Protein AF-0000000066546558 (afdb_homodimer)

InterPro domains:
  IPR008493 Hikeshi-like, N-terminal domain [PF05603] (6-90)
  IPR031318 OPI10 family [PTHR12925] (1-92)

Structure (mmCIF, N/CA/C/O backbone):
data_AF-0000000066546558-model_v1
#
loop_
_entity.id
_entity.type
_entity.pdbx_description
1 polymer 'Protein Hikeshi'
#
loop_
_atom_site.group_PDB
_atom_site.id
_atom_site.type_symbol
_atom_site.label_atom_id
_atom_site.label_alt_id
_atom_site.label_comp_id
_atom_site.label_asym_id
_atom_site.label_entity_id
_atom_site.label_seq_id
_atom_site.pdbx_PDB_ins_code
_atom_site.Cartn_x
_atom_site.Cartn_y
_atom_site.Cartn_z
_atom_site.occupancy
_atom_site.B_iso_or_equiv
_atom_site.auth_seq_id
_atom_site.auth_comp_id
_atom_site.auth_asym_id
_atom_site.auth_atom_id
_atom_site.pdbx_PDB_model_num
ATOM 1 N N . MET A 1 1 ? -5.758 -11.773 6.473 1 94.19 1 MET A N 1
ATOM 2 C CA . MET A 1 1 ? -4.551 -11.531 7.254 1 94.19 1 MET A CA 1
ATOM 3 C C . MET A 1 1 ? -3.596 -10.602 6.512 1 94.19 1 MET A C 1
ATOM 5 O O . MET A 1 1 ? -2.93 -9.766 7.125 1 94.19 1 MET A O 1
ATOM 9 N N . PHE A 1 2 ? -3.596 -10.711 5.172 1 96.44 2 PHE A N 1
ATOM 10 C CA . PHE A 1 2 ? -2.631 -9.969 4.367 1 96.44 2 PHE A CA 1
ATOM 11 C C . PHE A 1 2 ? -3.336 -9.164 3.281 1 96.44 2 PHE A C 1
ATOM 13 O O . PHE A 1 2 ? -4.461 -9.484 2.893 1 96.44 2 PHE A O 1
ATOM 20 N N . GLY A 1 3 ? -2.605 -8.109 2.91 1 96.69 3 GLY A N 1
ATOM 21 C CA . GLY A 1 3 ? -3.021 -7.328 1.758 1 96.69 3 GLY A CA 1
ATOM 22 C C . GLY A 1 3 ? -1.924 -7.152 0.726 1 96.69 3 GLY A C 1
ATOM 23 O O . GLY A 1 3 ? -0.739 -7.266 1.046 1 96.69 3 GLY A O 1
ATOM 24 N N . CYS A 1 4 ? -2.367 -6.906 -0.431 1 95.31 4 CYS A N 1
ATOM 25 C CA . CYS A 1 4 ? -1.462 -6.668 -1.55 1 95.31 4 CYS A CA 1
ATOM 26 C C . CYS A 1 4 ? -2.004 -5.574 -2.465 1 95.31 4 CYS A C 1
ATOM 28 O O . CYS A 1 4 ? -3.213 -5.484 -2.68 1 95.31 4 CYS A O 1
ATOM 30 N N . LEU A 1 5 ? -1.006 -4.816 -2.992 1 95 5 LEU A N 1
ATOM 31 C CA . LEU A 1 5 ? -1.403 -3.715 -3.861 1 95 5 LEU A CA 1
ATOM 32 C C . LEU A 1 5 ? -0.369 -3.488 -4.961 1 95 5 LEU A C 1
ATOM 34 O O . LEU A 1 5 ? 0.824 -3.359 -4.676 1 95 5 LEU A O 1
ATOM 38 N N . VAL A 1 6 ? -0.878 -3.598 -6.191 1 92.62 6 VAL A N 1
ATOM 39 C CA . VAL A 1 6 ? -0.091 -3.152 -7.336 1 92.62 6 VAL A CA 1
ATOM 40 C C . VAL A 1 6 ? -0.399 -1.688 -7.637 1 92.62 6 VAL A C 1
ATOM 42 O O . VAL A 1 6 ? -1.565 -1.3 -7.734 1 92.62 6 VAL A O 1
ATOM 45 N N . ALA A 1 7 ? 0.64 -0.894 -7.777 1 92.19 7 ALA A N 1
ATOM 46 C CA . ALA A 1 7 ? 0.429 0.53 -8.023 1 92.19 7 ALA A CA 1
ATOM 47 C C . ALA A 1 7 ? -0.556 0.748 -9.172 1 92.19 7 ALA A C 1
ATOM 49 O O . ALA A 1 7 ? -0.432 0.129 -10.234 1 92.19 7 ALA A O 1
ATOM 50 N N . GLY A 1 8 ? -1.546 1.64 -8.898 1 93.69 8 GLY A N 1
ATOM 51 C CA . GLY A 1 8 ? -2.523 1.977 -9.922 1 93.69 8 GLY A CA 1
ATOM 52 C C . GLY A 1 8 ? -3.74 1.07 -9.906 1 93.69 8 GLY A C 1
ATOM 53 O O . GLY A 1 8 ? -4.723 1.329 -10.602 1 93.69 8 GLY A O 1
ATOM 54 N N . ARG A 1 9 ? -3.691 0.046 -9.141 1 94.44 9 ARG A N 1
ATOM 55 C CA . ARG A 1 9 ? -4.797 -0.901 -9.062 1 94.44 9 ARG A CA 1
ATOM 56 C C . ARG A 1 9 ? -5.441 -0.877 -7.68 1 94.44 9 ARG A C 1
ATOM 58 O O . ARG A 1 9 ? -4.914 -0.259 -6.75 1 94.44 9 ARG A O 1
ATOM 65 N N . LEU A 1 10 ? -6.578 -1.574 -7.672 1 94.88 10 LEU A N 1
ATOM 66 C CA . LEU A 1 10 ? -7.273 -1.656 -6.391 1 94.88 10 LEU A CA 1
ATOM 67 C C . LEU A 1 10 ? -6.547 -2.598 -5.438 1 94.88 10 LEU A C 1
ATOM 69 O O . LEU A 1 10 ? -6 -3.619 -5.863 1 94.88 10 LEU A O 1
ATOM 73 N N . VAL A 1 11 ? -6.664 -2.27 -4.215 1 95.62 11 VAL A N 1
ATOM 74 C CA . VAL A 1 11 ? -6.082 -3.092 -3.156 1 95.62 11 VAL A CA 1
ATOM 75 C C . VAL A 1 11 ? -6.781 -4.449 -3.117 1 95.62 11 VAL A C 1
ATOM 77 O O . VAL A 1 11 ? -7.996 -4.535 -3.322 1 95.62 11 VAL A O 1
ATOM 80 N N . GLN A 1 12 ? -6.023 -5.492 -2.838 1 94.75 12 GLN A N 1
ATOM 81 C CA . GLN A 1 12 ? -6.555 -6.836 -2.629 1 94.75 12 GLN A CA 1
ATOM 82 C C . GLN A 1 12 ? -6.355 -7.285 -1.184 1 94.75 12 GLN A C 1
ATOM 84 O O . GLN A 1 12 ? -5.246 -7.207 -0.651 1 94.75 12 GLN A O 1
ATOM 89 N N . THR A 1 13 ? -7.414 -7.766 -0.587 1 94.69 13 THR A N 1
ATOM 90 C CA . THR A 1 13 ? -7.312 -8.188 0.806 1 94.69 13 THR A CA 1
ATOM 91 C C . THR A 1 13 ? -7.871 -9.594 0.989 1 94.69 13 THR A C 1
ATOM 93 O O . THR A 1 13 ? -7.871 -10.133 2.1 1 94.69 13 THR A O 1
ATOM 96 N N . ALA A 1 14 ? -8.391 -10.172 -0.119 1 93.56 14 ALA A N 1
ATOM 97 C CA . ALA A 1 14 ? -8.961 -11.516 -0.049 1 93.56 14 ALA A CA 1
ATOM 98 C C . ALA A 1 14 ? -7.969 -12.555 -0.568 1 93.56 14 ALA A C 1
ATOM 100 O O . ALA A 1 14 ? -8.109 -13.047 -1.689 1 93.56 14 ALA A O 1
ATOM 101 N N . ALA A 1 15 ? -7.152 -12.93 0.316 1 94.06 15 ALA A N 1
ATOM 102 C CA . ALA A 1 15 ? -6.188 -13.961 -0.048 1 94.06 15 ALA A CA 1
ATOM 103 C C . ALA A 1 15 ? -6.828 -15.352 -0.001 1 94.06 15 ALA A C 1
ATOM 105 O O . ALA A 1 15 ? -7.684 -15.617 0.846 1 94.06 15 ALA A O 1
ATOM 106 N N . GLN A 1 16 ? -6.414 -16.125 -0.955 1 94.62 16 GLN A N 1
ATOM 107 C CA . GLN A 1 16 ? -6.789 -17.531 -0.869 1 94.62 16 GLN A CA 1
ATOM 108 C C . GLN A 1 16 ? -5.836 -18.297 0.037 1 94.62 16 GLN A C 1
ATOM 110 O O . GLN A 1 16 ? -4.641 -18.406 -0.258 1 94.62 16 GLN A O 1
ATOM 115 N N . GLN A 1 17 ? -6.355 -18.734 1.099 1 94.19 17 GLN A N 1
ATOM 116 C CA . GLN A 1 17 ? -5.527 -19.594 1.948 1 94.19 17 GLN A CA 1
ATOM 117 C C . GLN A 1 17 ? -5.434 -21 1.388 1 94.19 17 GLN A C 1
ATOM 119 O O . GLN A 1 17 ? -6.43 -21.734 1.36 1 94.19 17 GLN A O 1
ATOM 124 N N . VAL A 1 18 ? -4.355 -21.406 0.961 1 94.12 18 VAL A N 1
ATOM 125 C CA . VAL A 1 18 ? -4.227 -22.672 0.254 1 94.12 18 VAL A CA 1
ATOM 126 C C . VAL A 1 18 ? -3.635 -23.734 1.188 1 94.12 18 VAL A C 1
ATOM 128 O O . VAL A 1 18 ? -3.635 -24.922 0.87 1 94.12 18 VAL A O 1
ATOM 131 N N . ALA A 1 19 ? -3.076 -23.359 2.363 1 93.69 19 ALA A N 1
ATOM 132 C CA . ALA A 1 19 ? -2.627 -24.172 3.494 1 93.69 19 ALA A CA 1
ATOM 133 C C . ALA A 1 19 ? -2.732 -23.391 4.801 1 93.69 19 ALA A C 1
ATOM 135 O O . ALA A 1 19 ? -3.064 -22.203 4.801 1 93.69 19 ALA A O 1
ATOM 136 N N . GLU A 1 20 ? -2.49 -23.984 5.848 1 91.56 20 GLU A N 1
ATOM 137 C CA . GLU A 1 20 ? -2.641 -23.344 7.156 1 91.56 20 GLU A CA 1
ATOM 138 C C . GLU A 1 20 ? -1.798 -22.078 7.25 1 91.56 20 GLU A C 1
ATOM 140 O O . GLU A 1 20 ? -2.215 -21.094 7.863 1 91.56 20 GLU A O 1
ATOM 145 N N . ASP A 1 21 ? -0.632 -22.141 6.609 1 92.44 21 ASP A N 1
ATOM 146 C CA . ASP A 1 21 ? 0.308 -21.031 6.758 1 92.44 21 ASP A CA 1
ATOM 147 C C . ASP A 1 21 ? 0.587 -20.375 5.41 1 92.44 21 ASP A C 1
ATOM 149 O O . ASP A 1 21 ? 1.554 -19.625 5.27 1 92.44 21 ASP A O 1
ATOM 153 N N . LYS A 1 22 ? -0.244 -20.719 4.348 1 93.88 22 LYS A N 1
ATOM 154 C CA . LYS A 1 22 ? 0.031 -20.203 3.008 1 93.88 22 LYS A CA 1
ATOM 155 C C . LYS A 1 22 ? -1.169 -19.453 2.449 1 93.88 22 LYS A C 1
ATOM 157 O O . LYS A 1 22 ? -2.289 -19.969 2.445 1 93.88 22 LYS A O 1
ATOM 162 N N . PHE A 1 23 ? -0.913 -18.281 2.061 1 95.38 23 PHE A N 1
ATOM 163 C CA . PHE A 1 23 ? -1.92 -17.375 1.506 1 95.38 23 PHE A CA 1
ATOM 164 C C . PHE A 1 23 ? -1.5 -16.875 0.13 1 95.38 23 PHE A C 1
ATOM 166 O O . PHE A 1 23 ? -0.367 -16.422 -0.053 1 95.38 23 PHE A O 1
ATOM 173 N N . VAL A 1 24 ? -2.438 -16.859 -0.844 1 94.94 24 VAL A N 1
ATOM 174 C CA . VAL A 1 24 ? -2.062 -16.547 -2.219 1 94.94 24 VAL A CA 1
ATOM 175 C C . VAL A 1 24 ? -2.984 -15.469 -2.771 1 94.94 24 VAL A C 1
ATOM 177 O O . VAL A 1 24 ? -4.191 -15.492 -2.533 1 94.94 24 VAL A O 1
ATOM 180 N N . PHE A 1 25 ? -2.396 -14.516 -3.469 1 93.94 25 PHE A N 1
ATOM 181 C CA . PHE A 1 25 ? -3.117 -13.531 -4.27 1 93.94 25 PHE A CA 1
ATOM 182 C C . PHE A 1 25 ? -2.863 -13.75 -5.754 1 93.94 25 PHE A C 1
ATOM 184 O O . PHE A 1 25 ? -1.714 -13.883 -6.18 1 93.94 25 PHE A O 1
ATOM 191 N N . ASP A 1 26 ? -3.9 -13.727 -6.488 1 89.88 26 ASP A N 1
ATOM 192 C CA . ASP A 1 26 ? -3.762 -13.758 -7.941 1 89.88 26 ASP A CA 1
ATOM 193 C C . ASP A 1 26 ? -3.662 -12.344 -8.516 1 89.88 26 ASP A C 1
ATOM 195 O O . ASP A 1 26 ? -4.422 -11.461 -8.125 1 89.88 26 ASP A O 1
ATOM 199 N N . LEU A 1 27 ? -2.746 -12.133 -9.266 1 85.12 27 LEU A N 1
ATOM 200 C CA . LEU A 1 27 ? -2.602 -10.844 -9.922 1 85.12 27 LEU A CA 1
ATOM 201 C C . LEU A 1 27 ? -2.936 -10.945 -11.406 1 85.12 27 LEU A C 1
ATOM 203 O O . LEU A 1 27 ? -2.145 -11.469 -12.195 1 85.12 27 LEU A O 1
ATOM 207 N N . PRO A 1 28 ? -4.09 -10.359 -11.609 1 78.38 28 PRO A N 1
ATOM 208 C CA . PRO A 1 28 ? -4.438 -10.359 -13.031 1 78.38 28 PRO A CA 1
ATOM 209 C C . PRO A 1 28 ? -3.658 -9.312 -13.828 1 78.38 28 PRO A C 1
ATOM 211 O O . PRO A 1 28 ? -3.117 -8.367 -13.25 1 78.38 28 PRO A O 1
ATOM 214 N N . ASP A 1 29 ? -3.467 -9.469 -15.125 1 74.94 29 ASP A N 1
ATOM 215 C CA . ASP A 1 29 ? -2.859 -8.516 -16.047 1 74.94 29 ASP A CA 1
ATOM 216 C C . ASP A 1 29 ? -1.396 -8.266 -15.688 1 74.94 29 ASP A C 1
ATOM 218 O O . ASP A 1 29 ? -1.078 -7.293 -15 1 74.94 29 ASP A O 1
ATOM 222 N N . TYR A 1 30 ? -0.586 -8.875 -16.078 1 69.5 30 TYR A N 1
ATOM 223 C CA . TYR A 1 30 ? 0.845 -8.883 -15.797 1 69.5 30 TYR A CA 1
ATOM 224 C C . TYR A 1 30 ? 1.513 -7.625 -16.344 1 69.5 30 TYR A C 1
ATOM 226 O O . TYR A 1 30 ? 2.67 -7.34 -16.016 1 69.5 30 TYR A O 1
ATOM 234 N N . GLU A 1 31 ? 0.624 -6.941 -17.016 1 70.88 31 GLU A N 1
ATOM 235 C CA . GLU A 1 31 ? 1.27 -5.797 -17.656 1 70.88 31 GLU A CA 1
ATOM 236 C C . GLU A 1 31 ? 1.395 -4.621 -16.703 1 70.88 31 GLU A C 1
ATOM 238 O O . GLU A 1 31 ? 0.533 -4.422 -15.844 1 70.88 31 GLU A O 1
ATOM 243 N N . ASN A 1 32 ? 2.518 -3.945 -16.656 1 75.94 32 ASN A N 1
ATOM 244 C CA . ASN A 1 32 ? 2.771 -2.67 -16 1 75.94 32 ASN A CA 1
ATOM 245 C C . ASN A 1 32 ? 2.826 -2.824 -14.484 1 75.94 32 ASN A C 1
ATOM 247 O O . ASN A 1 32 ? 2.246 -2.02 -13.75 1 75.94 32 ASN A O 1
ATOM 251 N N . ILE A 1 33 ? 3.25 -3.914 -14.078 1 83.62 33 ILE A N 1
ATOM 252 C CA . ILE A 1 33 ? 3.516 -4.043 -12.648 1 83.62 33 ILE A CA 1
ATOM 253 C C . ILE A 1 33 ? 4.926 -3.545 -12.336 1 83.62 33 ILE A C 1
ATOM 255 O O . ILE A 1 33 ? 5.91 -4.145 -12.766 1 83.62 33 ILE A O 1
ATOM 259 N N . ASN A 1 34 ? 4.965 -2.469 -11.648 1 82.94 34 ASN A N 1
ATOM 260 C CA . ASN A 1 34 ? 6.258 -1.883 -11.305 1 82.94 34 ASN A CA 1
ATOM 261 C C . ASN A 1 34 ? 6.566 -2.031 -9.82 1 82.94 34 ASN A C 1
ATOM 263 O O . ASN A 1 34 ? 7.605 -2.578 -9.445 1 82.94 34 ASN A O 1
ATOM 267 N N . HIS A 1 35 ? 5.715 -1.517 -9.109 1 87.75 35 HIS A N 1
ATOM 268 C CA . HIS A 1 35 ? 5.844 -1.601 -7.656 1 87.75 35 HIS A CA 1
ATOM 269 C C . HIS A 1 35 ? 4.66 -2.344 -7.039 1 87.75 35 HIS A C 1
ATOM 271 O O . HIS A 1 35 ? 3.52 -2.168 -7.473 1 87.75 35 HIS A O 1
ATOM 277 N N . VAL A 1 36 ? 5.027 -3.143 -6.125 1 91.19 36 VAL A N 1
ATOM 278 C CA . VAL A 1 36 ? 4.008 -3.887 -5.395 1 91.19 36 VAL A CA 1
ATOM 279 C C . VAL A 1 36 ? 4.156 -3.635 -3.896 1 91.19 36 VAL A C 1
ATOM 281 O O . VAL A 1 36 ? 5.273 -3.625 -3.371 1 91.19 36 VAL A O 1
ATOM 284 N N . VAL A 1 37 ? 3.064 -3.482 -3.301 1 94.81 37 VAL A N 1
ATOM 285 C CA . VAL A 1 37 ? 3.023 -3.279 -1.856 1 94.81 37 VAL A CA 1
ATOM 286 C C . VAL A 1 37 ? 2.359 -4.48 -1.185 1 94.81 37 VAL A C 1
ATOM 288 O O . VAL A 1 37 ? 1.295 -4.93 -1.616 1 94.81 37 VAL A O 1
ATOM 291 N N . VAL A 1 38 ? 3.006 -5.016 -0.136 1 96.12 38 VAL A N 1
ATOM 292 C CA . VAL A 1 38 ? 2.43 -6.082 0.676 1 96.12 38 VAL A CA 1
ATOM 293 C C . VAL A 1 38 ? 2.338 -5.629 2.133 1 96.12 38 VAL A C 1
ATOM 295 O O . VAL A 1 38 ? 3.184 -4.867 2.607 1 96.12 38 VAL A O 1
ATOM 298 N N . PHE A 1 39 ? 1.36 -6.09 2.811 1 96.94 39 PHE A N 1
ATOM 299 C CA . PHE A 1 39 ? 1.224 -5.641 4.191 1 96.94 39 PHE A CA 1
ATOM 300 C C . PHE A 1 39 ? 0.3 -6.566 4.973 1 96.94 39 PHE A C 1
ATOM 302 O O . PHE A 1 39 ? -0.497 -7.301 4.383 1 96.94 39 PHE A O 1
ATOM 309 N N . MET A 1 40 ? 0.411 -6.539 6.285 1 96.69 40 MET A N 1
ATOM 310 C CA . MET A 1 40 ? -0.557 -7.141 7.199 1 96.69 40 MET A CA 1
ATOM 311 C C . MET A 1 40 ? -1.791 -6.254 7.344 1 96.69 40 MET A C 1
ATOM 313 O O . MET A 1 40 ? -1.679 -5.027 7.395 1 96.69 40 MET A O 1
ATOM 317 N N . LEU A 1 41 ? -2.896 -6.809 7.477 1 94.88 41 LEU A N 1
ATOM 318 C CA . LEU A 1 41 ? -4.109 -6.016 7.66 1 94.88 41 LEU A CA 1
ATOM 319 C C . LEU A 1 41 ? -4.242 -5.559 9.109 1 94.88 41 LEU A C 1
ATOM 321 O O . LEU A 1 41 ? -5.02 -4.645 9.406 1 94.88 41 LEU A O 1
ATOM 325 N N . GLY A 1 42 ? -3.543 -6.148 10.047 1 92.12 42 GLY A N 1
ATOM 326 C CA . GLY A 1 42 ? -3.477 -5.691 11.43 1 92.12 42 GLY A CA 1
ATOM 327 C C . GLY A 1 42 ? -4.527 -6.328 12.32 1 92.12 42 GLY A C 1
ATOM 328 O O . GLY A 1 42 ? -4.625 -6.004 13.5 1 92.12 42 GLY A O 1
ATOM 329 N N . THR A 1 43 ? -5.324 -7.16 11.789 1 90.81 43 THR A N 1
ATOM 330 C CA . THR A 1 43 ? -6.367 -7.812 12.57 1 90.81 43 THR A CA 1
ATOM 331 C C . THR A 1 43 ? -5.789 -8.969 13.383 1 90.81 43 THR A C 1
ATOM 333 O O . THR A 1 43 ? -6.254 -9.25 14.492 1 90.81 43 THR A O 1
ATOM 336 N N . ILE A 1 44 ? -4.832 -9.719 12.852 1 91.62 44 ILE A N 1
ATOM 337 C CA . ILE A 1 44 ? -4.184 -10.859 13.492 1 91.62 44 ILE A CA 1
ATOM 338 C C . ILE A 1 44 ? -2.668 -10.711 13.398 1 91.62 44 ILE A C 1
ATOM 340 O O . ILE A 1 44 ? -2.104 -10.734 12.297 1 91.62 44 ILE A O 1
ATOM 344 N N . PRO A 1 45 ? -2.086 -10.594 14.594 1 95.12 45 PRO A N 1
ATOM 345 C CA . PRO A 1 45 ? -0.624 -10.539 14.555 1 95.12 45 PRO A CA 1
ATOM 346 C C . PRO A 1 45 ? 0.012 -11.914 14.336 1 95.12 45 PRO A C 1
ATOM 348 O O . PRO A 1 45 ? -0.652 -12.938 14.508 1 95.12 45 PRO A O 1
ATOM 351 N N . PHE A 1 46 ? 1.272 -11.898 14.016 1 94.38 46 PHE A N 1
ATOM 352 C CA . PHE A 1 46 ? 2.033 -13.141 13.992 1 94.38 46 PHE A CA 1
ATOM 353 C C . PHE A 1 46 ? 2.289 -13.656 15.406 1 94.38 46 PHE A C 1
ATOM 355 O O . PHE A 1 46 ? 2.465 -12.859 16.328 1 94.38 46 PHE A O 1
ATOM 362 N N . PRO A 1 47 ? 2.297 -15 15.516 1 92.69 47 PRO A N 1
ATOM 363 C CA . PRO A 1 47 ? 2.781 -15.523 16.797 1 92.69 47 PRO A CA 1
ATOM 364 C C . PRO A 1 47 ? 4.199 -15.062 17.125 1 92.69 47 PRO A C 1
ATOM 366 O O . PRO A 1 47 ? 4.918 -14.586 16.234 1 92.69 47 PRO A O 1
ATOM 369 N N . GLU A 1 48 ? 4.43 -15.172 18.344 1 92.88 48 GLU A N 1
ATOM 370 C CA . GLU A 1 48 ? 5.77 -14.773 18.75 1 92.88 48 GLU A CA 1
ATOM 371 C C . GLU A 1 48 ? 6.84 -15.555 18 1 92.88 48 GLU A C 1
ATOM 373 O O . GLU A 1 48 ? 6.727 -16.766 17.828 1 92.88 48 GLU A O 1
ATOM 378 N N . GLY A 1 49 ? 7.879 -14.82 17.438 1 90.94 49 GLY A N 1
ATOM 379 C CA . GLY A 1 49 ? 8.992 -15.445 16.734 1 90.94 49 GLY A CA 1
ATOM 380 C C . GLY A 1 49 ? 8.672 -15.797 15.297 1 90.94 49 GLY A C 1
ATOM 381 O O . GLY A 1 49 ? 9.492 -16.406 14.602 1 90.94 49 GLY A O 1
ATOM 382 N N . MET A 1 50 ? 7.562 -15.461 14.852 1 94.38 50 MET A N 1
ATOM 383 C CA . MET A 1 50 ? 7.168 -15.797 13.484 1 94.38 50 MET A CA 1
ATOM 384 C C . MET A 1 50 ? 6.988 -14.539 12.641 1 94.38 50 MET A C 1
ATOM 386 O O . MET A 1 50 ? 6.871 -13.438 13.18 1 94.38 50 MET A O 1
ATOM 390 N N . GLY A 1 51 ? 7.031 -14.727 11.352 1 96.19 51 GLY A N 1
ATOM 391 C CA . GLY A 1 51 ? 6.777 -13.703 10.352 1 96.19 51 GLY A CA 1
ATOM 392 C C . GLY A 1 51 ? 6.219 -14.266 9.055 1 96.19 51 GLY A C 1
ATOM 393 O O . GLY A 1 51 ? 5.719 -15.391 9.023 1 96.19 51 GLY A O 1
ATOM 394 N N . GLY A 1 52 ? 6.191 -13.367 8.117 1 95.31 52 GLY A N 1
ATOM 395 C CA . GLY A 1 52 ? 5.699 -13.773 6.809 1 95.31 52 GLY A CA 1
ATOM 396 C C . GLY A 1 52 ? 6.73 -13.609 5.711 1 95.31 52 GLY A C 1
ATOM 397 O O . GLY A 1 52 ? 7.238 -12.508 5.48 1 95.31 52 GLY A O 1
ATOM 398 N N . SER A 1 53 ? 7.062 -14.672 5.059 1 94.44 53 SER A N 1
ATOM 399 C CA . SER A 1 53 ? 7.855 -14.578 3.84 1 94.44 53 SER A CA 1
ATOM 400 C C . SER A 1 53 ? 6.977 -14.312 2.625 1 94.44 53 SER A C 1
ATOM 402 O O . SER A 1 53 ? 5.875 -14.859 2.521 1 94.44 53 SER A O 1
ATOM 404 N N . VAL A 1 54 ? 7.438 -13.539 1.745 1 94.25 54 VAL A N 1
ATOM 405 C CA . VAL A 1 54 ? 6.66 -13.141 0.577 1 94.25 54 VAL A CA 1
ATOM 406 C C . VAL A 1 54 ? 7.348 -13.641 -0.695 1 94.25 54 VAL A C 1
ATOM 408 O O . VAL A 1 54 ? 8.508 -13.312 -0.946 1 94.25 54 VAL A O 1
ATOM 411 N N . TYR A 1 55 ? 6.547 -14.312 -1.487 1 91.38 55 TYR A N 1
ATOM 412 C CA . TYR A 1 55 ? 7.059 -14.844 -2.744 1 91.38 55 TYR A CA 1
ATOM 413 C C . TYR A 1 55 ? 6.27 -14.305 -3.93 1 91.38 55 TYR A C 1
ATOM 415 O O . TYR A 1 55 ? 5.066 -14.062 -3.822 1 91.38 55 TYR A O 1
ATOM 423 N N . PHE A 1 56 ? 6.949 -14.188 -4.941 1 89.38 56 PHE A N 1
ATOM 424 C CA . PHE A 1 56 ? 6.348 -13.797 -6.211 1 89.38 56 PHE A CA 1
ATOM 425 C C . PHE A 1 56 ? 6.539 -14.883 -7.262 1 89.38 56 PHE A C 1
ATOM 427 O O . PHE A 1 56 ? 7.656 -15.359 -7.465 1 89.38 56 PHE A O 1
ATOM 434 N N . SER A 1 57 ? 5.457 -15.273 -7.867 1 87.38 57 SER A N 1
ATOM 435 C CA . SER A 1 57 ? 5.512 -16.312 -8.883 1 87.38 57 SER A CA 1
ATOM 436 C C . SER A 1 57 ? 5.188 -15.766 -10.266 1 87.38 57 SER A C 1
ATOM 438 O O . SER A 1 57 ? 4.188 -15.062 -10.438 1 87.38 57 SER A O 1
ATOM 440 N N . TYR A 1 58 ? 5.996 -16.062 -11.18 1 82.31 58 TYR A N 1
ATOM 441 C CA . TYR A 1 58 ? 5.789 -15.656 -12.562 1 82.31 58 TYR A CA 1
ATOM 442 C C . TYR A 1 58 ? 6.309 -16.719 -13.523 1 82.31 58 TYR A C 1
ATOM 444 O O . TYR A 1 58 ? 7.176 -17.516 -13.164 1 82.31 58 TYR A O 1
ATOM 452 N N . PRO A 1 59 ? 5.699 -16.844 -14.602 1 80.19 59 PRO A N 1
ATOM 453 C CA . PRO A 1 59 ? 6.172 -17.812 -15.578 1 80.19 59 PRO A CA 1
ATOM 454 C C . PRO A 1 59 ? 7.52 -17.438 -16.188 1 80.19 59 PRO A C 1
ATOM 456 O O . PRO A 1 59 ? 7.762 -16.266 -16.484 1 80.19 59 PRO A O 1
ATOM 459 N N . ASP A 1 60 ? 8.398 -18.375 -16.281 1 77.44 60 ASP A N 1
ATOM 460 C CA . ASP A 1 60 ? 9.664 -18.141 -16.984 1 77.44 60 ASP A CA 1
ATOM 461 C C . ASP A 1 60 ? 9.484 -18.234 -18.5 1 77.44 60 ASP A C 1
ATOM 463 O O . ASP A 1 60 ? 8.359 -18.297 -18.984 1 77.44 60 ASP A O 1
ATOM 467 N N . SER A 1 61 ? 10.609 -18.141 -19.219 1 76.56 61 SER A N 1
ATOM 468 C CA . SER A 1 61 ? 10.578 -18.141 -20.672 1 76.56 61 SER A CA 1
ATOM 469 C C . SER A 1 61 ? 9.922 -19.391 -21.234 1 76.56 61 SER A C 1
ATOM 471 O O . SER A 1 61 ? 9.391 -19.391 -22.344 1 76.56 61 SER A O 1
ATOM 473 N N . ASN A 1 62 ? 9.906 -20.516 -20.453 1 80 62 ASN A N 1
ATOM 474 C CA . ASN A 1 62 ? 9.312 -21.781 -20.875 1 80 62 ASN A CA 1
ATOM 475 C C . ASN A 1 62 ? 7.891 -21.938 -20.344 1 80 62 ASN A C 1
ATOM 477 O O . ASN A 1 62 ? 7.27 -22.984 -20.5 1 80 62 ASN A O 1
ATOM 481 N N . GLY A 1 63 ? 7.496 -20.969 -19.641 1 77.62 63 GLY A N 1
ATOM 482 C CA . GLY A 1 63 ? 6.148 -21 -19.094 1 77.62 63 GLY A CA 1
ATOM 483 C C . GLY A 1 63 ? 6.066 -21.703 -17.75 1 77.62 63 GLY A C 1
ATOM 484 O O . GLY A 1 63 ? 4.973 -22.016 -17.281 1 77.62 63 GLY A O 1
ATOM 485 N N . VAL A 1 64 ? 7.199 -22.016 -17.266 1 77.31 64 VAL A N 1
ATOM 486 C CA . VAL A 1 64 ? 7.25 -22.703 -15.984 1 77.31 64 VAL A CA 1
ATOM 487 C C . VAL A 1 64 ? 7.246 -21.672 -14.852 1 77.31 64 VAL A C 1
ATOM 489 O O . VAL A 1 64 ? 7.98 -20.688 -14.906 1 77.31 64 VAL A O 1
ATOM 492 N N . PRO A 1 65 ? 6.359 -21.938 -13.875 1 81.88 65 PRO A N 1
ATOM 493 C CA . PRO A 1 65 ? 6.312 -20.969 -12.766 1 81.88 65 PRO A CA 1
ATOM 494 C C . PRO A 1 65 ? 7.625 -20.906 -11.992 1 81.88 65 PRO A C 1
ATOM 496 O O . PRO A 1 65 ? 8.203 -21.938 -11.656 1 81.88 65 PRO A O 1
ATOM 499 N N . VAL A 1 66 ? 8.094 -19.688 -11.82 1 82.56 66 VAL A N 1
ATOM 500 C CA . VAL A 1 66 ? 9.258 -19.391 -10.992 1 82.56 66 VAL A CA 1
ATOM 501 C C . VAL A 1 66 ? 8.836 -18.641 -9.734 1 82.56 66 VAL A C 1
ATOM 503 O O . VAL A 1 66 ? 8.016 -17.719 -9.805 1 82.56 66 VAL A O 1
ATOM 506 N N . TRP A 1 67 ? 9.336 -19.172 -8.641 1 85 67 TRP A N 1
ATOM 507 C CA . TRP A 1 67 ? 9.023 -18.531 -7.371 1 85 67 TRP A CA 1
ATOM 508 C C . TRP A 1 67 ? 10.211 -17.703 -6.879 1 85 67 TRP A C 1
ATOM 510 O O . TRP A 1 67 ? 11.328 -18.219 -6.77 1 85 67 TRP A O 1
ATOM 520 N N . GLN A 1 68 ? 9.961 -16.438 -6.66 1 87.06 68 GLN A N 1
ATOM 521 C CA . GLN A 1 68 ? 10.992 -15.547 -6.152 1 87.06 68 GLN A CA 1
ATOM 522 C C . GLN A 1 68 ? 10.625 -15.008 -4.773 1 87.06 68 GLN A C 1
ATOM 524 O O . GLN A 1 68 ? 9.531 -14.484 -4.574 1 87.06 68 GLN A O 1
ATOM 529 N N . LEU A 1 69 ? 11.594 -15.234 -3.809 1 90.62 69 LEU A N 1
ATOM 530 C CA . LEU A 1 69 ? 11.406 -14.586 -2.514 1 90.62 69 LEU A CA 1
ATOM 531 C C . LEU A 1 69 ? 11.633 -13.078 -2.625 1 90.62 69 LEU A C 1
ATOM 533 O O . LEU A 1 69 ? 12.703 -12.633 -3.045 1 90.62 69 LEU A O 1
ATOM 537 N N . LEU A 1 70 ? 10.734 -12.32 -2.24 1 89.19 70 LEU A N 1
ATOM 538 C CA . LEU A 1 70 ? 10.875 -10.875 -2.293 1 89.19 70 LEU A CA 1
ATOM 539 C C . LEU A 1 70 ? 11.398 -10.328 -0.968 1 89.19 70 LEU A C 1
ATOM 541 O O . LEU A 1 70 ? 12.242 -9.43 -0.949 1 89.19 70 LEU A O 1
ATOM 545 N N . GLY A 1 71 ? 10.812 -10.852 0.123 1 92.56 71 GLY A N 1
ATOM 546 C CA . GLY A 1 71 ? 11.195 -10.383 1.443 1 92.56 71 GLY A CA 1
ATOM 547 C C . GLY A 1 71 ? 10.273 -10.867 2.545 1 92.56 71 GLY A C 1
ATOM 548 O O . GLY A 1 71 ? 9.727 -11.969 2.459 1 92.56 71 GLY A O 1
ATOM 549 N N . PHE A 1 72 ? 10.305 -10.008 3.633 1 92.38 72 PHE A N 1
ATOM 550 C CA . PHE A 1 72 ? 9.594 -10.453 4.824 1 92.38 72 PHE A CA 1
ATOM 551 C C . PHE A 1 72 ? 8.758 -9.32 5.41 1 92.38 72 PHE A C 1
ATOM 553 O O . PHE A 1 72 ? 9.125 -8.148 5.301 1 92.38 72 PHE A O 1
ATOM 560 N N . VAL A 1 73 ? 7.664 -9.711 5.934 1 95.44 73 VAL A N 1
ATOM 561 C CA . VAL A 1 73 ? 6.918 -8.82 6.812 1 95.44 73 VAL A CA 1
ATOM 562 C C . VAL A 1 73 ? 6.855 -9.406 8.219 1 95.44 73 VAL A C 1
ATOM 564 O O . VAL A 1 73 ? 6.793 -10.625 8.383 1 95.44 73 VAL A O 1
ATOM 567 N N . THR A 1 74 ? 6.906 -8.562 9.227 1 95.62 74 THR A N 1
ATOM 568 C CA . THR A 1 74 ? 6.875 -8.938 10.641 1 95.62 74 THR A CA 1
ATOM 569 C C . THR A 1 74 ? 5.941 -8.023 11.422 1 95.62 74 THR A C 1
ATOM 571 O O . THR A 1 74 ? 5.402 -7.059 10.875 1 95.62 74 THR A O 1
ATOM 574 N N . ASN A 1 75 ? 5.809 -8.352 12.664 1 95.81 75 ASN A N 1
ATOM 575 C CA . ASN A 1 75 ? 5.012 -7.465 13.508 1 95.81 75 ASN A CA 1
ATOM 576 C C . ASN A 1 75 ? 5.664 -6.09 13.648 1 95.81 75 ASN A C 1
ATOM 578 O O . ASN A 1 75 ? 4.973 -5.078 13.766 1 95.81 75 ASN A O 1
ATOM 582 N N . GLY A 1 76 ? 6.949 -6.055 13.609 1 94.12 76 GLY A N 1
ATOM 583 C CA . GLY A 1 76 ? 7.676 -4.801 13.719 1 94.12 76 GLY A CA 1
ATOM 584 C C . GLY A 1 76 ? 7.758 -4.043 12.406 1 94.12 76 GLY A C 1
ATOM 585 O O . GLY A 1 76 ? 8.008 -2.836 12.398 1 94.12 76 GLY A O 1
ATOM 586 N N . LYS A 1 77 ? 7.617 -4.707 11.305 1 94.69 77 LYS A N 1
ATOM 587 C CA . LYS A 1 77 ? 7.598 -4.145 9.953 1 94.69 77 LYS A CA 1
ATOM 588 C C . LYS A 1 77 ? 6.488 -4.773 9.117 1 94.69 77 LYS A C 1
ATOM 590 O O . LYS A 1 77 ? 6.762 -5.562 8.211 1 94.69 77 LYS A O 1
ATOM 595 N N . PRO A 1 78 ? 5.293 -4.297 9.352 1 97 78 PRO A N 1
ATOM 596 C CA . PRO A 1 78 ? 4.137 -5.055 8.867 1 97 78 PRO A CA 1
ATOM 597 C C . PRO A 1 78 ? 3.803 -4.75 7.406 1 97 78 PRO A C 1
ATOM 599 O O . PRO A 1 78 ? 2.768 -5.191 6.902 1 97 78 PRO A O 1
ATOM 602 N N . SER A 1 79 ? 4.66 -3.984 6.73 1 96.38 79 SER A N 1
ATOM 603 C CA . SER A 1 79 ? 4.473 -3.762 5.301 1 96.38 79 SER A CA 1
ATOM 604 C C . SER A 1 79 ? 5.809 -3.592 4.586 1 96.38 79 SER A C 1
ATOM 606 O O . SER A 1 79 ? 6.84 -3.375 5.227 1 96.38 79 SER A O 1
ATOM 608 N N . ALA A 1 80 ? 5.742 -3.73 3.217 1 94.38 80 ALA A N 1
ATOM 609 C CA . ALA A 1 80 ? 6.93 -3.551 2.385 1 94.38 80 ALA A CA 1
ATOM 610 C C . ALA A 1 80 ? 6.547 -3.209 0.949 1 94.38 80 ALA A C 1
ATOM 612 O O . ALA A 1 80 ? 5.469 -3.59 0.479 1 94.38 80 ALA A O 1
ATOM 613 N N . ILE A 1 81 ? 7.375 -2.488 0.341 1 93.06 81 ILE A N 1
ATOM 614 C CA . ILE A 1 81 ? 7.238 -2.172 -1.076 1 93.06 81 ILE A CA 1
ATOM 615 C C . ILE A 1 81 ? 8.367 -2.83 -1.863 1 93.06 81 ILE A C 1
ATOM 617 O O . ILE A 1 81 ? 9.539 -2.701 -1.502 1 93.06 81 ILE A O 1
ATOM 621 N N . PHE A 1 82 ? 8.039 -3.465 -2.902 1 90.44 82 PHE A N 1
ATOM 622 C CA . PHE A 1 82 ? 9.016 -4.133 -3.75 1 90.44 82 PHE A CA 1
ATOM 623 C C . PHE A 1 82 ? 8.938 -3.609 -5.18 1 90.44 82 PHE A C 1
ATOM 625 O O . PHE A 1 82 ? 7.848 -3.395 -5.711 1 90.44 82 PHE A O 1
ATOM 632 N N . LYS A 1 83 ? 10.062 -3.385 -5.727 1 89.38 83 LYS A N 1
ATOM 633 C CA . LYS A 1 83 ? 10.125 -3.148 -7.168 1 89.38 83 LYS A CA 1
ATOM 634 C C . LYS A 1 83 ? 10.211 -4.461 -7.938 1 89.38 83 LYS A C 1
ATOM 636 O O . LYS A 1 83 ? 11.07 -5.297 -7.652 1 89.38 83 LYS A O 1
ATOM 641 N N . ILE A 1 84 ? 9.25 -4.633 -8.758 1 83.75 84 ILE A N 1
ATOM 642 C CA . ILE A 1 84 ? 9.242 -5.848 -9.57 1 83.75 84 ILE A CA 1
ATOM 643 C C . ILE A 1 84 ? 9.883 -5.562 -10.93 1 83.75 84 ILE A C 1
ATOM 645 O O . ILE A 1 84 ? 9.445 -4.66 -11.648 1 83.75 84 ILE A O 1
ATOM 649 N N . SER A 1 85 ? 10.977 -6.18 -11.172 1 72.75 85 SER A N 1
ATOM 650 C CA . SER A 1 85 ? 11.664 -6.02 -12.453 1 72.75 85 SER A CA 1
ATOM 651 C C . SER A 1 85 ? 11.5 -7.258 -13.32 1 72.75 85 SER A C 1
ATOM 653 O O . SER A 1 85 ? 11.281 -8.359 -12.812 1 72.75 85 SER A O 1
ATOM 655 N N . GLY A 1 86 ? 11.656 -7.078 -14.656 1 62.72 86 GLY A N 1
ATOM 656 C CA . GLY A 1 86 ? 11.867 -8.188 -15.57 1 62.72 86 GLY A CA 1
ATOM 657 C C . GLY A 1 86 ? 10.578 -8.852 -16.016 1 62.72 86 GLY A C 1
ATOM 658 O O . GLY A 1 86 ? 10.602 -9.938 -16.594 1 62.72 86 GLY A O 1
ATOM 659 N N . LEU A 1 87 ? 9.43 -8.469 -15.414 1 62.72 87 LEU A N 1
ATOM 660 C CA . LEU A 1 87 ? 8.203 -9.094 -15.898 1 62.72 87 LEU A CA 1
ATOM 661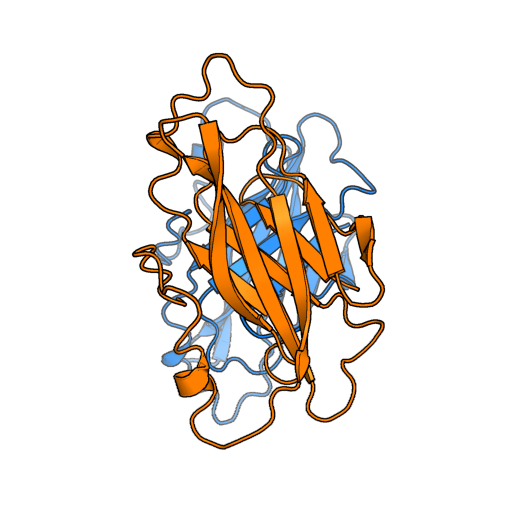 C C . LEU A 1 87 ? 7.965 -8.758 -17.359 1 62.72 87 LEU A C 1
ATOM 663 O O . LEU A 1 87 ? 7.32 -9.531 -18.078 1 62.72 87 LEU A O 1
ATOM 667 N N . LYS A 1 88 ? 8.414 -7.629 -17.938 1 56.94 88 LYS A N 1
ATOM 668 C CA . LYS A 1 88 ? 8.188 -7.258 -19.328 1 56.94 88 LYS A CA 1
ATOM 669 C C . LYS A 1 88 ? 8.656 -8.359 -20.281 1 56.94 88 LYS A C 1
ATOM 671 O O . LYS A 1 88 ? 8.133 -8.508 -21.375 1 56.94 88 LYS A O 1
ATOM 676 N N . SER A 1 89 ? 9.602 -8.969 -19.828 1 52.59 89 SER A N 1
ATOM 677 C CA . SER A 1 89 ? 10.141 -9.938 -20.781 1 52.59 89 SER A CA 1
ATOM 678 C C . SER A 1 89 ? 9.219 -11.148 -20.922 1 52.59 89 SER A C 1
ATOM 680 O O . SER A 1 89 ? 9.422 -11.984 -21.797 1 52.59 89 SER A O 1
ATOM 682 N N . VAL A 1 90 ? 8.375 -11.258 -19.969 1 51.97 90 VAL A N 1
ATOM 683 C CA . VAL A 1 90 ? 7.52 -12.43 -20.094 1 51.97 90 VAL A CA 1
ATOM 684 C C . VAL A 1 90 ? 6.383 -12.141 -21.078 1 51.97 90 VAL A C 1
ATOM 686 O O . VAL A 1 90 ? 5.531 -11.289 -20.812 1 51.97 90 VAL A O 1
ATOM 689 N N . HIS A 1 91 ? 6.691 -11.844 -22.344 1 48.94 91 HIS A N 1
ATOM 690 C CA . HIS A 1 91 ? 5.691 -11.758 -23.406 1 48.94 91 HIS A CA 1
ATOM 691 C C . HIS A 1 91 ? 4.527 -12.711 -23.141 1 48.94 91 HIS A C 1
ATOM 693 O O . HIS A 1 91 ? 4.645 -13.914 -23.359 1 48.94 91 HIS A O 1
ATOM 699 N N . THR A 1 92 ? 3.838 -12.602 -22.141 1 47.91 92 THR A N 1
ATOM 700 C CA . THR A 1 92 ? 2.717 -13.492 -21.859 1 47.91 92 THR A CA 1
ATOM 701 C C . THR A 1 92 ? 1.673 -13.422 -22.969 1 47.91 92 THR A C 1
ATOM 703 O O . THR A 1 92 ? 0.795 -12.555 -22.938 1 47.91 92 THR A O 1
ATOM 706 N N . GLU A 1 93 ? 2.018 -13.109 -24.203 1 46.66 93 GLU A N 1
ATOM 707 C CA . GLU A 1 93 ? 0.955 -13.312 -25.172 1 46.66 93 GLU A CA 1
ATOM 708 C C . GLU A 1 93 ? -0.006 -14.406 -24.719 1 46.66 93 GLU A C 1
ATOM 710 O O . GLU A 1 93 ? -1.225 -14.258 -24.828 1 46.66 93 GLU A O 1
ATOM 715 N N . ASP A 1 94 ? 0.297 -15.719 -24.938 1 45.28 94 ASP A N 1
ATOM 716 C CA . ASP A 1 94 ? -0.588 -16.875 -24.984 1 45.28 94 ASP A CA 1
ATOM 717 C C . ASP A 1 94 ? -0.969 -17.328 -23.578 1 45.28 94 ASP A C 1
ATOM 719 O O . ASP A 1 94 ? -1.878 -18.156 -23.406 1 45.28 94 ASP A O 1
ATOM 723 N N . VAL A 1 95 ? -0.016 -17.516 -22.547 1 46.91 95 VAL A N 1
ATOM 724 C CA . VAL A 1 95 ? -0.311 -18.469 -21.484 1 46.91 95 VAL A CA 1
ATOM 725 C C . VAL A 1 95 ? -1.025 -17.766 -20.328 1 46.91 95 VAL A C 1
ATOM 727 O O . VAL A 1 95 ? -0.648 -16.656 -19.938 1 46.91 95 VAL A O 1
ATOM 730 N N . GLY A 1 96 ? -2.32 -17.891 -20.109 1 51.88 96 GLY A N 1
ATOM 731 C CA . GLY A 1 96 ? -3.23 -17.891 -18.984 1 51.88 96 GLY A CA 1
ATOM 732 C C . GLY A 1 96 ? -2.518 -17.906 -17.641 1 51.88 96 GLY A C 1
ATOM 733 O O . GLY A 1 96 ? -3.066 -18.391 -16.641 1 51.88 96 GLY A O 1
ATOM 734 N N . GLN A 1 97 ? -1.152 -17.688 -17.766 1 58.62 97 GLN A N 1
ATOM 735 C CA . GLN A 1 97 ? -0.55 -17.984 -16.469 1 58.62 97 GLN A CA 1
ATOM 736 C C . GLN A 1 97 ? -0.624 -16.766 -15.547 1 58.62 97 GLN A C 1
ATOM 738 O O . GLN A 1 97 ? -0.38 -15.633 -15.977 1 58.62 97 GLN A O 1
ATOM 743 N N . LEU A 1 98 ? -1.263 -16.844 -14.391 1 65.94 98 LEU A N 1
ATOM 744 C CA . LEU A 1 98 ? -1.561 -15.906 -13.32 1 65.94 98 LEU A CA 1
ATOM 745 C C . LEU A 1 98 ? -0.319 -15.641 -12.477 1 65.94 98 LEU A C 1
ATOM 747 O O . LEU A 1 98 ? 0.437 -16.562 -12.164 1 65.94 98 LEU A O 1
ATOM 751 N N . LEU A 1 99 ? 0.111 -14.414 -12.484 1 81.38 99 LEU A N 1
ATOM 752 C CA . LEU A 1 99 ? 1.058 -13.992 -11.461 1 81.38 99 LEU A CA 1
ATOM 753 C C . LEU A 1 99 ? 0.437 -14.109 -10.07 1 81.38 99 LEU A C 1
ATOM 755 O O . LEU A 1 99 ? -0.775 -13.945 -9.914 1 81.38 99 LEU A O 1
ATOM 759 N N . GLN A 1 100 ? 1.274 -14.609 -9.148 1 86.56 100 GLN A N 1
ATOM 760 C CA . GLN A 1 100 ? 0.728 -14.758 -7.805 1 86.56 100 GLN A CA 1
ATOM 761 C C . GLN A 1 100 ? 1.702 -14.234 -6.754 1 86.56 100 GLN A C 1
ATOM 763 O O . GLN A 1 100 ? 2.918 -14.359 -6.906 1 86.56 100 GLN A O 1
ATOM 768 N N . PHE A 1 101 ? 1.153 -13.719 -5.77 1 88.19 101 PHE A N 1
ATOM 769 C CA . PHE A 1 101 ? 1.884 -13.531 -4.523 1 88.19 101 PHE A CA 1
ATOM 770 C C . PHE A 1 101 ? 1.519 -14.609 -3.514 1 88.19 101 PHE A C 1
ATOM 77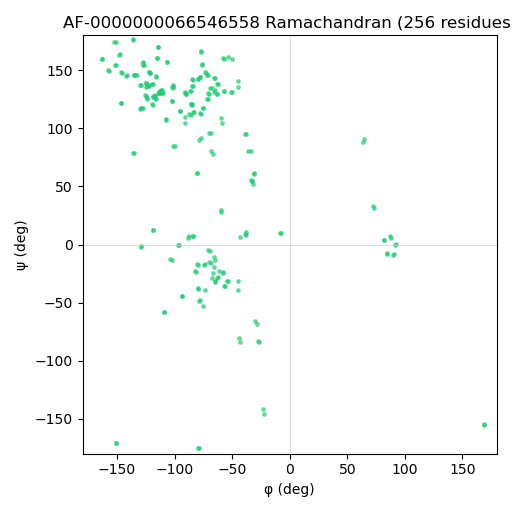2 O O . PHE A 1 101 ? 0.348 -14.969 -3.377 1 88.19 101 PHE A O 1
ATOM 779 N N . CYS A 1 102 ? 2.527 -15.062 -2.893 1 88.69 102 CYS A N 1
ATOM 780 C CA . CYS A 1 102 ? 2.303 -16.047 -1.838 1 88.69 102 CYS A CA 1
ATOM 781 C C . CYS A 1 102 ? 2.939 -15.586 -0.529 1 88.69 102 CYS A C 1
ATOM 783 O O . CYS A 1 102 ? 4.117 -15.227 -0.498 1 88.69 102 CYS A O 1
ATOM 785 N N . PHE A 1 103 ? 2.203 -15.594 0.474 1 89.56 103 PHE A N 1
ATOM 786 C CA . PHE A 1 103 ? 2.682 -15.375 1.833 1 89.56 103 PHE A CA 1
ATOM 787 C C . PHE A 1 103 ? 2.797 -16.688 2.59 1 89.56 103 PHE A C 1
ATOM 789 O O . PHE A 1 103 ? 1.869 -17.5 2.576 1 89.56 103 PHE A O 1
ATOM 796 N N . ILE A 1 104 ? 3.852 -16.844 3.277 1 86.19 104 ILE A N 1
ATOM 797 C CA . ILE A 1 104 ? 4.027 -18.031 4.105 1 86.19 104 ILE A CA 1
ATOM 798 C C . ILE A 1 104 ? 4.422 -17.625 5.523 1 86.19 104 ILE A C 1
ATOM 800 O O . ILE A 1 104 ? 5.449 -16.969 5.723 1 86.19 104 ILE A O 1
ATOM 804 N N . ILE A 1 105 ? 3.605 -17.953 6.406 1 90.38 105 ILE A N 1
ATOM 805 C CA . ILE A 1 105 ? 3.951 -17.719 7.805 1 90.38 105 ILE A CA 1
ATOM 806 C C . ILE A 1 105 ? 5.059 -18.688 8.227 1 90.38 105 ILE A C 1
ATOM 808 O O . ILE A 1 105 ? 4.934 -19.906 8.047 1 90.38 105 ILE A O 1
ATOM 812 N N . CYS A 1 106 ? 6.039 -18.219 8.789 1 91.06 106 CYS A N 1
ATOM 813 C CA . CYS A 1 106 ? 7.199 -19.047 9.086 1 91.06 106 CYS A CA 1
ATOM 814 C C . CYS A 1 106 ? 7.934 -18.531 10.32 1 91.06 106 CYS A C 1
ATOM 816 O O . CYS A 1 106 ? 7.727 -17.391 10.742 1 91.06 106 CYS A O 1
ATOM 818 N N . SER A 1 107 ? 8.672 -19.406 11.055 1 89.69 107 SER A N 1
ATOM 819 C CA . SER A 1 107 ? 9.492 -19.031 12.211 1 89.69 107 SER A CA 1
ATOM 820 C C . SER A 1 107 ? 10.648 -18.125 11.805 1 89.69 107 SER A C 1
ATOM 822 O O . SER A 1 107 ? 11.273 -18.344 10.766 1 89.69 107 SER A O 1
ATOM 824 N N . LEU A 1 108 ? 10.789 -16.969 12.656 1 77.38 108 LEU A N 1
ATOM 825 C CA . LEU A 1 108 ? 11.922 -16.078 12.43 1 77.38 108 LEU A CA 1
ATOM 826 C C . LEU A 1 108 ? 13.141 -16.531 13.219 1 77.38 108 LEU A C 1
ATOM 828 O O . LEU A 1 108 ? 14.164 -15.852 13.25 1 77.38 108 LEU A O 1
ATOM 832 N N . SER A 1 109 ? 13.43 -17.609 13.992 1 60.5 109 SER A N 1
ATOM 833 C CA . SER A 1 109 ? 14.492 -18.031 14.898 1 60.5 109 SER A CA 1
ATOM 834 C C . SER A 1 109 ? 15.789 -17.297 14.617 1 60.5 109 SER A C 1
ATOM 836 O O . SER A 1 109 ? 15.922 -16.625 13.594 1 60.5 109 SER A O 1
ATOM 838 N N . GLY A 1 110 ? 17.297 -17.828 14.75 1 47.09 110 GLY A N 1
ATOM 839 C CA . GLY A 1 110 ? 18.594 -17.266 15.086 1 47.09 110 GLY A CA 1
ATOM 840 C C . GLY A 1 110 ? 18.922 -16 14.305 1 47.09 110 GLY A C 1
ATOM 841 O O . GLY A 1 110 ? 18.281 -15.719 13.289 1 47.09 110 GLY A O 1
ATOM 842 N N . PRO A 1 111 ? 20 -15.062 14.898 1 43.09 111 PRO A N 1
ATOM 843 C CA . PRO A 1 111 ? 20.516 -13.766 14.461 1 43.09 111 PRO A CA 1
ATOM 844 C C . PRO A 1 111 ? 20.422 -13.562 12.945 1 43.09 111 PRO A C 1
ATOM 846 O O . PRO A 1 111 ? 20.156 -12.453 12.484 1 43.09 111 PRO A O 1
ATOM 849 N N . ASP A 1 112 ? 21.281 -14.383 12.172 1 37.31 112 ASP A N 1
ATOM 850 C CA . ASP A 1 112 ? 21.719 -14.32 10.781 1 37.31 112 ASP A CA 1
ATOM 851 C C . ASP 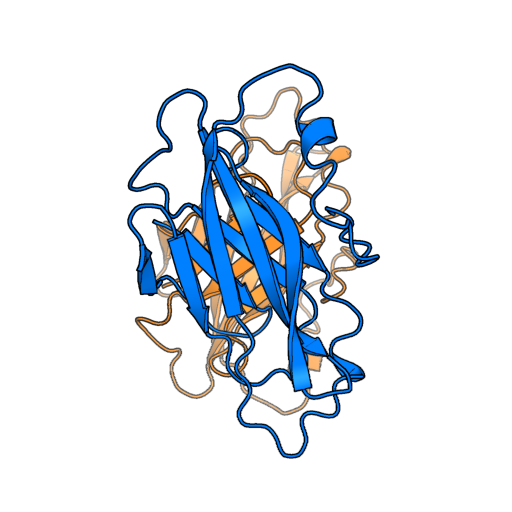A 1 112 ? 20.547 -14.555 9.836 1 37.31 112 ASP A C 1
ATOM 853 O O . ASP A 1 112 ? 20.734 -14.727 8.625 1 37.31 112 ASP A O 1
ATOM 857 N N . ASP A 1 113 ? 19.438 -14.961 10.305 1 40.56 113 ASP A N 1
ATOM 858 C CA . ASP A 1 113 ? 18.422 -15.531 9.414 1 40.56 113 ASP A CA 1
ATOM 859 C C . ASP A 1 113 ? 17.875 -14.469 8.461 1 40.56 113 ASP A C 1
ATOM 861 O O . ASP A 1 113 ? 16.984 -14.75 7.664 1 40.56 113 ASP A O 1
ATOM 865 N N . THR A 1 114 ? 17.938 -13.188 8.812 1 38.72 114 THR A N 1
ATOM 866 C CA . THR A 1 114 ? 17.906 -12.461 7.551 1 38.72 114 THR A CA 1
ATOM 867 C C . THR A 1 114 ? 18.844 -13.109 6.531 1 38.72 114 THR A C 1
ATOM 869 O O . THR A 1 114 ? 18.797 -12.789 5.34 1 38.72 114 THR A O 1
ATOM 872 N N . LYS A 1 115 ? 20.016 -13.758 7.031 1 35.19 115 LYS A N 1
ATOM 873 C CA . LYS A 1 115 ? 21.016 -14.484 6.262 1 35.19 115 LYS A CA 1
ATOM 874 C C . LYS A 1 115 ? 20.516 -15.883 5.898 1 35.19 115 LYS A C 1
ATOM 876 O O . LYS A 1 115 ? 21.125 -16.562 5.066 1 35.19 115 LYS A O 1
ATOM 881 N N . SER A 1 116 ? 19.938 -16.703 6.828 1 33.94 116 SER A N 1
ATOM 882 C CA . SER A 1 116 ? 19.516 -18.047 6.461 1 33.94 116 SER A CA 1
ATOM 883 C C . SER A 1 116 ? 18.453 -18.016 5.371 1 33.94 116 SER A C 1
ATOM 885 O O . SER A 1 116 ? 17.812 -19.047 5.098 1 33.94 116 SER A O 1
ATOM 887 N N . ILE A 1 117 ? 17.75 -16.953 5.23 1 37.44 117 ILE A N 1
ATOM 888 C CA . ILE A 1 117 ? 17.125 -16.797 3.92 1 37.44 117 ILE A CA 1
ATOM 889 C C . ILE A 1 117 ? 18.078 -17.281 2.832 1 37.44 117 ILE A C 1
ATOM 891 O O . ILE A 1 117 ? 18.297 -16.594 1.831 1 37.44 117 ILE A O 1
ATOM 895 N N . GLY A 1 118 ? 19.203 -17.969 3.252 1 29.97 118 GLY A N 1
ATOM 896 C CA . GLY A 1 118 ? 20.219 -18.562 2.393 1 29.97 118 GLY A CA 1
ATOM 897 C C . GLY A 1 118 ? 19.625 -19.297 1.205 1 29.97 118 GLY A C 1
ATOM 898 O O . GLY A 1 118 ? 20.031 -19.062 0.063 1 29.97 118 GLY A O 1
ATOM 899 N N . ASN A 1 119 ? 19.219 -20.656 1.492 1 30.67 119 ASN A N 1
ATOM 900 C CA . ASN A 1 119 ? 19.109 -21.594 0.371 1 30.67 119 ASN A CA 1
ATOM 901 C C . ASN A 1 119 ? 17.938 -21.219 -0.541 1 30.67 119 ASN A C 1
ATOM 903 O O . ASN A 1 119 ? 17.344 -22.094 -1.172 1 30.67 119 ASN A O 1
ATOM 907 N N . VAL A 1 120 ? 17.031 -20.422 -0.168 1 32.84 120 VAL A N 1
ATOM 908 C CA . VAL A 1 120 ? 16.156 -20.062 -1.281 1 32.84 120 VAL A CA 1
ATOM 909 C C . VAL A 1 120 ? 16.969 -19.422 -2.4 1 32.84 120 VAL A C 1
ATOM 911 O O . VAL A 1 120 ? 17.859 -18.609 -2.143 1 32.84 120 VAL A O 1
ATOM 914 N N . HIS A 1 121 ? 17.203 -20.172 -3.436 1 28.59 121 HIS A N 1
ATOM 915 C CA . HIS A 1 121 ? 17.938 -19.672 -4.594 1 28.59 121 HIS A CA 1
ATOM 916 C C . HIS A 1 121 ? 17.641 -18.188 -4.828 1 28.59 121 HIS A C 1
ATOM 918 O O . 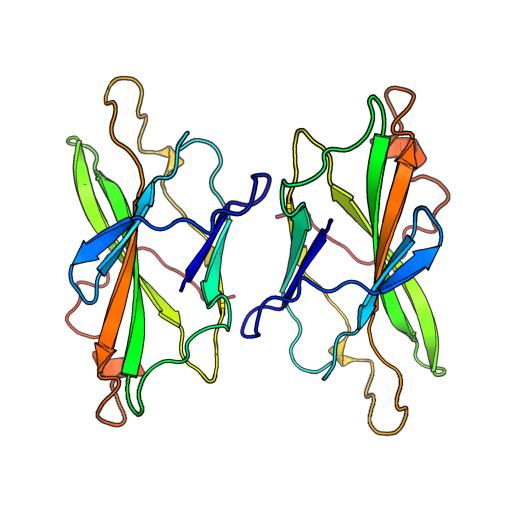HIS A 1 121 ? 16.484 -17.812 -5.039 1 28.59 121 HIS A O 1
ATOM 924 N N . PRO A 1 122 ? 18.312 -17.312 -4.07 1 30.44 122 PRO A N 1
ATOM 925 C CA . PRO A 1 122 ? 18.203 -15.883 -4.375 1 30.44 122 PRO A CA 1
ATOM 926 C C . PRO A 1 122 ? 18.047 -15.609 -5.871 1 30.44 122 PRO A C 1
ATOM 928 O O . PRO A 1 122 ? 18.953 -15.891 -6.656 1 30.44 122 PRO A O 1
ATOM 931 N N . SER A 1 123 ? 17.109 -16.172 -6.453 1 30.17 123 SER A N 1
ATOM 932 C CA . SER A 1 123 ? 17.109 -15.664 -7.82 1 30.17 123 SER A CA 1
ATOM 933 C C . SER A 1 123 ? 17.281 -14.148 -7.84 1 30.17 123 SER A C 1
ATOM 935 O O . SER A 1 123 ? 16.922 -13.469 -6.883 1 30.17 123 SER A O 1
ATOM 937 N N . LYS A 1 124 ? 18.125 -13.578 -8.695 1 28.06 124 LYS A N 1
ATOM 938 C CA . LYS A 1 124 ? 18.656 -12.266 -9.031 1 28.06 124 LYS A CA 1
ATOM 939 C C . LYS A 1 124 ? 17.578 -11.188 -8.945 1 28.06 124 LYS A C 1
ATOM 941 O O . LYS A 1 124 ? 17.75 -10.094 -9.469 1 28.06 124 LYS A O 1
ATOM 946 N N . CYS A 1 125 ? 16.422 -11.555 -8.406 1 28.78 125 CYS A N 1
ATOM 947 C CA . CYS A 1 125 ? 15.625 -10.344 -8.594 1 28.78 125 CYS A CA 1
ATOM 948 C C . CYS A 1 125 ? 15.992 -9.281 -7.566 1 28.78 125 CYS A C 1
ATOM 950 O O . CYS A 1 125 ? 16.078 -9.57 -6.371 1 28.78 125 CYS A O 1
ATOM 952 N N . GLY A 1 126 ? 16.891 -8.367 -7.77 1 26.98 126 GLY A N 1
ATOM 953 C CA . GLY A 1 126 ? 17.328 -7.172 -7.059 1 26.98 126 GLY A CA 1
ATOM 954 C C . GLY A 1 126 ? 16.203 -6.48 -6.301 1 26.98 126 GLY A C 1
ATOM 955 O O . GLY A 1 126 ? 15.438 -5.715 -6.883 1 26.98 126 GLY A O 1
ATOM 956 N N . SER A 1 127 ? 15.5 -7.18 -5.508 1 31.83 127 SER A N 1
ATOM 957 C CA . SER A 1 127 ? 14.445 -6.477 -4.797 1 31.83 127 SER A CA 1
ATOM 958 C C . SER A 1 127 ? 15.016 -5.469 -3.805 1 31.83 127 SER A C 1
ATOM 960 O O . SER A 1 127 ? 15.789 -5.832 -2.914 1 31.83 127 SER A O 1
ATOM 962 N N . GLU A 1 128 ? 15.422 -4.418 -4.211 1 32.09 128 GLU A N 1
ATOM 963 C CA . GLU A 1 128 ? 15.883 -3.441 -3.23 1 32.09 128 GLU A CA 1
ATOM 964 C C . GLU A 1 128 ? 14.719 -2.895 -2.402 1 32.09 128 GLU A C 1
ATOM 966 O O . GLU A 1 128 ? 13.68 -2.529 -2.951 1 32.09 128 GLU A O 1
ATOM 971 N N . MET A 1 129 ? 14.547 -3.498 -1.244 1 34.19 129 MET A N 1
ATOM 972 C CA . MET A 1 129 ? 13.656 -2.828 -0.297 1 34.19 129 MET A CA 1
ATOM 973 C C . MET A 1 129 ? 13.859 -1.318 -0.336 1 34.19 129 MET A C 1
ATOM 975 O O . MET A 1 129 ? 14.984 -0.834 -0.178 1 34.19 129 MET A O 1
ATOM 979 N N . VAL A 1 130 ? 13.109 -0.571 -1.06 1 33.38 130 VAL A N 1
ATOM 980 C CA . VAL A 1 130 ? 13.312 0.872 -0.979 1 33.38 130 VAL A CA 1
ATOM 981 C C . VAL A 1 130 ? 12.805 1.392 0.364 1 33.38 130 VAL A C 1
ATOM 983 O O . VAL A 1 130 ? 11.875 0.827 0.943 1 33.38 130 VAL A O 1
ATOM 986 N N . MET B 1 1 ? -13.297 5.121 2.832 1 94 1 MET B N 1
ATOM 987 C CA . MET B 1 1 ? -13.211 5.324 1.39 1 94 1 MET B CA 1
ATOM 988 C C . MET B 1 1 ? -11.766 5.215 0.909 1 94 1 MET B C 1
ATOM 990 O O . MET B 1 1 ? -11.508 4.695 -0.178 1 94 1 MET B O 1
ATOM 994 N N . PHE B 1 2 ? -10.828 5.645 1.763 1 96.31 2 PHE B N 1
ATOM 995 C CA . PHE B 1 2 ? -9.43 5.703 1.361 1 96.31 2 PHE B CA 1
ATOM 996 C C . PHE B 1 2 ? -8.555 4.953 2.355 1 96.31 2 PHE B C 1
ATOM 998 O O . PHE B 1 2 ? -8.938 4.766 3.512 1 96.31 2 PHE B O 1
ATOM 1005 N N . GLY B 1 3 ? -7.43 4.527 1.774 1 96.62 3 GLY B N 1
ATOM 1006 C CA . GLY B 1 3 ? -6.375 3.963 2.604 1 96.62 3 GLY B CA 1
ATOM 1007 C C . GLY B 1 3 ? -5.023 4.609 2.375 1 96.62 3 GLY B C 1
ATOM 1008 O O . GLY B 1 3 ? -4.781 5.203 1.321 1 96.62 3 GLY B O 1
ATOM 1009 N N . CYS B 1 4 ? -4.258 4.48 3.363 1 95.25 4 CYS B N 1
ATOM 1010 C CA . CYS B 1 4 ? -2.895 5 3.312 1 95.25 4 CYS B CA 1
ATOM 1011 C C . CYS B 1 4 ? -1.924 4.055 4.012 1 95.25 4 CYS B C 1
ATOM 1013 O O . CYS B 1 4 ? -2.27 3.439 5.02 1 95.25 4 CYS B O 1
ATOM 1015 N N . LEU B 1 5 ? -0.701 4.039 3.402 1 94.88 5 LEU B N 1
ATOM 1016 C CA . LEU B 1 5 ? 0.307 3.146 3.963 1 94.88 5 LEU B CA 1
ATOM 1017 C C . LEU B 1 5 ? 1.703 3.74 3.814 1 94.88 5 LEU B C 1
ATOM 1019 O O . LEU B 1 5 ? 2.096 4.148 2.719 1 94.88 5 LEU B O 1
ATOM 1023 N N . VAL B 1 6 ? 2.316 3.885 4.996 1 92.69 6 VAL B N 1
ATOM 1024 C CA . VAL B 1 6 ? 3.746 4.184 5.004 1 92.69 6 VAL B CA 1
ATOM 1025 C C . VAL B 1 6 ? 4.547 2.885 5.051 1 92.69 6 VAL B C 1
ATOM 1027 O O . VAL B 1 6 ? 4.273 2.01 5.875 1 92.69 6 VAL B O 1
ATOM 1030 N N . ALA B 1 7 ? 5.539 2.779 4.164 1 92.19 7 ALA B N 1
ATOM 1031 C CA . ALA B 1 7 ? 6.324 1.548 4.113 1 92.19 7 ALA B CA 1
ATOM 1032 C C . ALA B 1 7 ? 6.836 1.167 5.5 1 92.19 7 ALA B C 1
ATOM 1034 O O . ALA B 1 7 ? 7.383 2.008 6.219 1 92.19 7 ALA B O 1
ATOM 1035 N N . GLY B 1 8 ? 6.613 -0.13 5.852 1 93.75 8 GLY B N 1
ATOM 1036 C CA . GLY B 1 8 ? 7.098 -0.637 7.125 1 93.75 8 GLY B CA 1
ATOM 1037 C C . GLY B 1 8 ? 6.09 -0.481 8.25 1 93.75 8 GLY B C 1
ATOM 1038 O O . GLY B 1 8 ? 6.293 -1.004 9.344 1 93.75 8 GLY B O 1
ATOM 1039 N N . ARG B 1 9 ? 5.039 0.203 7.988 1 94.56 9 ARG B N 1
ATOM 1040 C CA . ARG B 1 9 ? 4.016 0.434 9 1 94.56 9 ARG B CA 1
ATOM 1041 C C . ARG B 1 9 ? 2.703 -0.245 8.625 1 94.56 9 ARG B C 1
ATOM 1043 O O . ARG B 1 9 ? 2.551 -0.725 7.496 1 94.56 9 ARG B O 1
ATOM 1050 N N . LEU B 1 10 ? 1.834 -0.232 9.633 1 94.94 10 LEU B N 1
ATOM 1051 C CA . LEU B 1 10 ? 0.524 -0.821 9.383 1 94.94 10 LEU B CA 1
ATOM 1052 C C . LEU B 1 10 ? -0.316 0.083 8.484 1 94.94 10 LEU B C 1
ATOM 1054 O O . LEU B 1 10 ? -0.251 1.309 8.602 1 94.94 10 LEU B O 1
ATOM 1058 N N . VAL B 1 11 ? -1.113 -0.547 7.727 1 95.69 11 VAL B N 1
ATOM 1059 C CA . VAL B 1 11 ? -2.039 0.159 6.848 1 95.69 11 VAL B CA 1
ATOM 1060 C C . VAL B 1 11 ? -3.053 0.938 7.684 1 95.69 11 VAL B C 1
ATOM 1062 O O . VAL B 1 11 ? -3.496 0.465 8.734 1 95.69 11 VAL B O 1
ATOM 1065 N N . GLN B 1 12 ? -3.434 2.107 7.215 1 94.81 12 GLN B N 1
ATOM 1066 C CA . GLN B 1 12 ? -4.488 2.916 7.82 1 94.81 12 GLN B CA 1
ATOM 1067 C C . GLN B 1 12 ? -5.695 3.025 6.891 1 94.81 12 GLN B C 1
ATOM 1069 O O . GLN B 1 12 ? -5.555 3.375 5.719 1 94.81 12 GLN B O 1
ATOM 1074 N N . THR B 1 13 ? -6.855 2.752 7.434 1 94.69 13 THR B N 1
ATOM 1075 C CA . THR B 1 13 ? -8.055 2.799 6.602 1 94.69 13 THR B CA 1
ATOM 1076 C C . THR B 1 13 ? -9.133 3.648 7.258 1 94.69 13 THR B C 1
ATOM 1078 O O . THR B 1 13 ? -10.234 3.795 6.715 1 94.69 13 THR B O 1
ATOM 1081 N N . ALA B 1 14 ? -8.82 4.168 8.469 1 93.5 14 ALA B N 1
ATOM 1082 C CA . ALA B 1 14 ? -9.789 4.996 9.18 1 93.5 14 ALA B CA 1
ATOM 1083 C C . ALA B 1 14 ? -9.461 6.477 9.031 1 93.5 14 ALA B C 1
ATOM 1085 O O . ALA B 1 14 ? -8.922 7.094 9.945 1 93.5 14 ALA B O 1
ATOM 1086 N N . ALA B 1 15 ? -9.922 6.977 7.977 1 93.94 15 ALA B N 1
ATOM 1087 C CA . ALA B 1 15 ? -9.719 8.406 7.75 1 93.94 15 ALA B CA 1
ATOM 1088 C C . ALA B 1 15 ? -10.719 9.234 8.547 1 93.94 15 ALA B C 1
ATOM 1090 O O . ALA B 1 15 ? -11.867 8.828 8.727 1 93.94 15 ALA B O 1
ATOM 1091 N N . GLN B 1 16 ? -10.203 10.328 9.016 1 94.62 16 GLN B N 1
ATOM 1092 C CA . GLN B 1 16 ? -11.125 11.297 9.602 1 94.62 16 GLN B CA 1
ATOM 1093 C C . GLN B 1 16 ? -11.742 12.18 8.516 1 94.62 16 GLN B C 1
ATOM 1095 O O . GLN B 1 16 ? -11.031 12.93 7.84 1 94.62 16 GLN B O 1
ATOM 1100 N N . GLN B 1 17 ? -12.984 12.023 8.375 1 94.06 17 GLN B N 1
ATOM 1101 C CA . GLN B 1 17 ? -13.656 12.93 7.441 1 94.06 17 GLN B CA 1
ATOM 1102 C C . GLN B 1 17 ? -13.891 14.297 8.07 1 94.06 17 GLN B C 1
ATOM 1104 O O . GLN B 1 17 ? -14.672 14.43 9.016 1 94.06 17 GLN B O 1
ATOM 1109 N N . VAL B 1 18 ? -13.281 15.281 7.613 1 94.19 18 VAL B N 1
ATOM 1110 C CA . VAL B 1 18 ? -13.312 16.578 8.273 1 94.19 18 VAL B CA 1
ATOM 1111 C C . VAL B 1 18 ? -14.25 17.516 7.516 1 94.19 18 VAL B C 1
ATOM 1113 O O . VAL B 1 18 ? -14.594 18.594 8.008 1 94.19 18 VAL B O 1
ATOM 1116 N N . ALA B 1 19 ? -14.688 17.172 6.301 1 93.81 19 ALA B N 1
ATOM 1117 C CA . ALA B 1 19 ? -15.719 17.797 5.469 1 93.81 19 ALA B CA 1
ATOM 1118 C C . ALA B 1 19 ? -16.359 16.766 4.543 1 93.81 19 ALA B C 1
ATOM 1120 O O . ALA B 1 19 ? -15.938 15.609 4.496 1 93.81 19 ALA B O 1
ATOM 1121 N N . GLU B 1 20 ? -17.328 17.125 3.857 1 91.25 20 GLU B N 1
ATOM 1122 C CA . GLU B 1 20 ? -18.047 16.203 3 1 91.25 20 GLU B CA 1
ATOM 1123 C C . GLU B 1 20 ? -17.109 1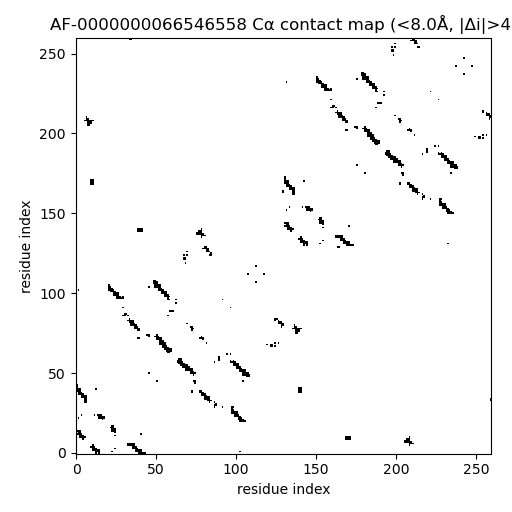5.531 1.994 1 91.25 20 GLU B C 1
ATOM 1125 O O . GLU B 1 20 ? -17.281 14.352 1.675 1 91.25 20 GLU B O 1
ATOM 1130 N N . ASP B 1 21 ? -16.141 16.312 1.548 1 92.25 21 ASP B N 1
ATOM 1131 C CA . ASP B 1 21 ? -15.273 15.805 0.48 1 92.25 21 ASP B CA 1
ATOM 1132 C C . ASP B 1 21 ? -13.82 15.719 0.938 1 92.25 21 ASP B C 1
ATOM 1134 O O . ASP B 1 21 ? -12.914 15.609 0.116 1 92.25 21 ASP B O 1
ATOM 1138 N N . LYS B 1 22 ? -13.594 15.859 2.289 1 93.88 22 LYS B N 1
ATOM 1139 C CA . LYS B 1 22 ? -12.219 15.906 2.789 1 93.88 22 LYS B CA 1
ATOM 1140 C C . LYS B 1 22 ? -11.977 14.82 3.838 1 93.88 22 LYS B C 1
ATOM 1142 O O . LYS B 1 22 ? -12.734 14.711 4.805 1 93.88 22 LYS B O 1
ATOM 1147 N N . PHE B 1 23 ? -11.008 14.062 3.59 1 95.31 23 PHE B N 1
ATOM 1148 C CA . PHE B 1 23 ? -10.609 12.961 4.461 1 95.31 23 PHE B CA 1
ATOM 1149 C C . PHE B 1 23 ? -9.148 13.094 4.875 1 95.31 23 PHE B C 1
ATOM 1151 O O . PHE B 1 23 ? -8.281 13.32 4.031 1 95.31 23 PHE B O 1
ATOM 1158 N N . VAL B 1 24 ? -8.844 12.867 6.168 1 94.88 24 VAL B N 1
ATOM 1159 C CA . VAL B 1 24 ? -7.492 13.133 6.66 1 94.88 24 VAL B CA 1
ATOM 1160 C C . VAL B 1 24 ? -6.973 11.914 7.418 1 94.88 24 VAL B C 1
ATOM 1162 O O . VAL B 1 24 ? -7.711 11.281 8.172 1 94.88 24 VAL B O 1
ATOM 1165 N N . PHE B 1 25 ? -5.738 11.578 7.172 1 93.94 25 PHE B N 1
ATOM 1166 C CA . PHE B 1 25 ? -4.988 10.602 7.957 1 93.94 25 PHE B CA 1
ATOM 1167 C C . PHE B 1 25 ? -3.877 11.281 8.742 1 93.94 25 PHE B C 1
ATOM 1169 O O . PHE B 1 25 ? -3.104 12.062 8.188 1 93.94 25 PHE B O 1
ATOM 1176 N N . ASP B 1 26 ? -3.793 10.938 9.969 1 89.94 26 ASP B N 1
ATOM 1177 C CA . ASP B 1 26 ? -2.666 11.398 10.773 1 89.94 26 ASP B CA 1
ATOM 1178 C C . ASP B 1 26 ? -1.501 10.414 10.703 1 89.94 26 ASP B C 1
ATOM 1180 O O . ASP B 1 26 ? -1.698 9.203 10.797 1 89.94 26 ASP B O 1
ATOM 1184 N N . LEU B 1 27 ? -0.413 10.867 10.43 1 85.12 27 LEU B N 1
ATOM 1185 C CA . LEU B 1 27 ? 0.778 10.023 10.406 1 85.12 27 LEU B CA 1
ATOM 1186 C C . LEU B 1 27 ? 1.678 10.32 11.602 1 85.12 27 LEU B C 1
ATOM 1188 O O . LEU B 1 27 ? 2.348 11.352 11.633 1 85.12 27 LEU B O 1
ATOM 1192 N N . PRO B 1 28 ? 1.595 9.305 12.438 1 78.69 28 PRO B N 1
ATOM 1193 C CA . PRO B 1 28 ? 2.496 9.492 13.578 1 78.69 28 PRO B CA 1
ATOM 1194 C C . PRO B 1 28 ? 3.955 9.211 13.227 1 78.69 28 PRO B C 1
ATOM 1196 O O . PRO B 1 28 ? 4.238 8.539 12.234 1 78.69 28 PRO B O 1
ATOM 1199 N N . ASP B 1 29 ? 4.926 9.781 13.914 1 75.19 29 ASP B N 1
ATOM 1200 C CA . ASP B 1 29 ? 6.359 9.531 13.789 1 75.19 29 ASP B CA 1
ATOM 1201 C C . ASP B 1 29 ? 6.875 9.953 12.422 1 75.19 29 ASP B C 1
ATOM 1203 O O . ASP B 1 29 ? 6.938 9.141 11.492 1 75.19 29 ASP B O 1
ATOM 1207 N N . TYR B 1 30 ? 7.262 10.945 12.227 1 70 30 TYR B N 1
ATOM 1208 C CA . TYR B 1 30 ? 7.703 11.586 10.992 1 70 30 TYR B CA 1
ATOM 1209 C C . TYR B 1 30 ? 9.016 10.984 10.508 1 70 30 TYR B C 1
ATOM 1211 O O . TYR B 1 30 ? 9.445 11.234 9.375 1 70 30 TYR B O 1
ATOM 1219 N N . GLU B 1 31 ? 9.438 10.117 11.398 1 71.31 31 GLU B N 1
ATOM 1220 C CA . GLU B 1 31 ? 10.766 9.633 11.031 1 71.31 31 GLU B CA 1
ATOM 1221 C C . GLU B 1 31 ? 10.672 8.469 10.039 1 71.31 31 GLU B C 1
ATOM 1223 O O . GLU B 1 31 ? 9.727 7.676 10.094 1 71.31 31 GLU B O 1
ATOM 1228 N N . ASN B 1 32 ? 11.492 8.461 9.016 1 76.31 32 ASN B N 1
ATOM 1229 C CA . ASN B 1 32 ? 11.742 7.355 8.094 1 76.31 32 ASN B CA 1
ATOM 1230 C C . ASN B 1 32 ? 10.555 7.129 7.16 1 76.31 32 ASN B C 1
ATOM 1232 O O . ASN B 1 32 ? 10.141 5.988 6.945 1 76.31 32 ASN B O 1
ATOM 1236 N N . ILE B 1 33 ? 9.922 8.148 6.84 1 83.81 33 ILE B N 1
ATOM 1237 C CA . ILE B 1 33 ? 8.906 8.023 5.797 1 83.81 33 ILE B CA 1
ATOM 1238 C C . ILE B 1 33 ? 9.555 8.227 4.426 1 83.81 33 ILE B C 1
ATOM 1240 O O . ILE B 1 33 ? 10.016 9.32 4.105 1 83.81 33 ILE B O 1
ATOM 1244 N N . ASN B 1 34 ? 9.578 7.168 3.705 1 82.94 34 ASN B N 1
ATOM 1245 C CA . ASN B 1 34 ? 10.195 7.223 2.385 1 82.94 34 ASN B CA 1
ATOM 1246 C C . ASN B 1 34 ? 9.156 7.125 1.272 1 82.94 34 ASN B C 1
ATOM 1248 O O . ASN B 1 34 ? 9.094 7.984 0.392 1 82.94 34 ASN B O 1
ATOM 1252 N N . HIS B 1 35 ? 8.5 6.117 1.347 1 87.69 35 HIS B N 1
ATOM 1253 C CA . HIS B 1 35 ? 7.438 5.883 0.375 1 87.69 35 HIS B CA 1
ATOM 1254 C C . HIS B 1 35 ? 6.078 5.77 1.06 1 87.69 35 HIS B C 1
ATOM 1256 O O . HIS B 1 35 ? 5.969 5.172 2.133 1 87.69 35 HIS B O 1
ATOM 1262 N N . VAL B 1 36 ? 5.176 6.383 0.431 1 91.25 36 VAL B N 1
ATOM 1263 C CA . VAL B 1 36 ? 3.805 6.32 0.926 1 91.25 36 VAL B CA 1
ATOM 1264 C C . VAL B 1 36 ? 2.881 5.805 -0.175 1 91.25 36 VAL B C 1
ATOM 1266 O O . VAL B 1 36 ? 3.002 6.207 -1.334 1 91.25 36 VAL B O 1
ATOM 1269 N N . VAL B 1 37 ? 2.018 4.996 0.221 1 94.69 37 VAL B N 1
ATOM 1270 C CA . VAL B 1 37 ? 1.024 4.445 -0.693 1 94.69 37 VAL B CA 1
ATOM 1271 C C . VAL B 1 37 ? -0.366 4.949 -0.313 1 94.69 37 VAL B C 1
ATOM 1273 O O . VAL B 1 37 ? -0.747 4.914 0.86 1 94.69 37 VAL B O 1
ATOM 1276 N N . VAL B 1 38 ? -1.115 5.453 -1.308 1 96.12 38 VAL B N 1
ATOM 1277 C CA . VAL B 1 38 ? -2.504 5.855 -1.111 1 96.12 38 VAL B CA 1
ATOM 1278 C C . VAL B 1 38 ? -3.41 5.066 -2.053 1 96.12 38 VAL B C 1
ATOM 1280 O O . VAL B 1 38 ? -3.01 4.727 -3.168 1 96.12 38 VAL B O 1
ATOM 1283 N N . PHE B 1 39 ? -4.586 4.797 -1.626 1 96.75 39 PHE B N 1
ATOM 1284 C CA . PHE B 1 39 ? -5.457 4.008 -2.49 1 96.75 39 PHE B CA 1
ATOM 1285 C C . PHE B 1 39 ? -6.91 4.133 -2.055 1 96.75 39 PHE B C 1
ATOM 1287 O O . PHE B 1 39 ? -7.191 4.504 -0.913 1 96.75 39 PHE B O 1
ATOM 1294 N N . MET B 1 40 ? -7.82 3.838 -2.957 1 96.69 40 MET B N 1
ATOM 1295 C CA . MET B 1 40 ? -9.234 3.637 -2.652 1 96.69 40 MET B CA 1
ATOM 1296 C C . MET B 1 40 ? -9.469 2.256 -2.049 1 96.69 40 MET B C 1
ATOM 1298 O O . MET B 1 40 ? -8.867 1.273 -2.479 1 96.69 40 MET B O 1
ATOM 1302 N N . LEU B 1 41 ? -10.336 2.154 -1.156 1 94.81 41 LEU B N 1
ATOM 1303 C CA . LEU B 1 41 ? -10.633 0.851 -0.572 1 94.81 41 LEU B CA 1
ATOM 1304 C C . LEU B 1 41 ? -11.547 0.041 -1.485 1 94.81 41 LEU B C 1
ATOM 1306 O O . LEU B 1 41 ? -11.672 -1.175 -1.325 1 94.81 41 LEU B O 1
ATOM 1310 N N . GLY B 1 42 ? -12.234 0.636 -2.434 1 91.88 42 GLY B N 1
ATOM 1311 C CA . GLY B 1 42 ? -13.008 -0.057 -3.453 1 91.88 42 GLY B CA 1
ATOM 1312 C C . GLY B 1 42 ? -14.453 -0.263 -3.062 1 91.88 42 GLY B C 1
ATOM 1313 O O . GLY B 1 42 ? -15.219 -0.882 -3.805 1 91.88 42 GLY B O 1
ATOM 1314 N N . THR B 1 43 ? -14.828 0.174 -1.943 1 90.88 43 THR B N 1
ATOM 1315 C CA . THR B 1 43 ? -16.203 0.009 -1.492 1 90.88 43 THR B CA 1
ATOM 1316 C C . THR B 1 43 ? -17.109 1.053 -2.137 1 90.88 43 THR B C 1
ATOM 1318 O O . THR B 1 43 ? -18.281 0.779 -2.412 1 90.88 43 THR B O 1
ATOM 1321 N N . ILE B 1 44 ? -16.641 2.289 -2.312 1 91.5 44 ILE B N 1
ATOM 1322 C CA . ILE B 1 44 ? -17.391 3.398 -2.904 1 91.5 44 ILE B CA 1
ATOM 1323 C C . ILE B 1 44 ? -16.547 4.043 -4.012 1 91.5 44 ILE B C 1
ATOM 1325 O O . ILE B 1 44 ? -15.492 4.613 -3.746 1 91.5 44 ILE B O 1
ATOM 1329 N N . PRO B 1 45 ? -17.125 3.932 -5.215 1 95.06 45 PRO B N 1
ATOM 1330 C CA . PRO B 1 45 ? -16.406 4.617 -6.297 1 95.06 45 PRO B CA 1
ATOM 1331 C C . PRO B 1 45 ? -16.625 6.125 -6.289 1 95.06 45 PRO B C 1
ATOM 1333 O O . PRO B 1 45 ? -17.562 6.613 -5.641 1 95.06 45 PRO B O 1
ATOM 1336 N N . PHE B 1 46 ? -15.805 6.828 -7.023 1 94.38 46 PHE B N 1
ATOM 1337 C CA . PHE B 1 46 ? -16.047 8.25 -7.262 1 94.38 46 PHE B CA 1
ATOM 1338 C C . PHE B 1 46 ? -17.234 8.445 -8.195 1 94.38 46 PHE B C 1
ATOM 1340 O O . PHE B 1 46 ? -17.453 7.637 -9.102 1 94.38 46 PHE B O 1
ATOM 1347 N N . PRO B 1 47 ? -17.969 9.539 -7.934 1 92.5 47 PRO B N 1
ATOM 1348 C CA . PRO B 1 47 ? -18.953 9.898 -8.961 1 92.5 47 PRO B CA 1
ATOM 1349 C C . PRO B 1 47 ? -18.312 10.117 -10.328 1 92.5 47 PRO B C 1
ATOM 1351 O O . PRO B 1 47 ? -17.109 10.305 -10.43 1 92.5 47 PRO B O 1
ATOM 1354 N N . GLU B 1 48 ? -19.172 10.016 -11.227 1 92.69 48 GLU B N 1
ATOM 1355 C CA . GLU B 1 48 ? -18.672 10.234 -12.586 1 92.69 48 GLU B CA 1
ATOM 1356 C C . GLU B 1 48 ? -18.016 11.602 -12.711 1 92.69 48 GLU B C 1
ATOM 1358 O O . GLU B 1 48 ? -18.531 12.602 -12.227 1 92.69 48 GLU B O 1
ATOM 1363 N N . GLY B 1 49 ? -16.766 11.641 -13.328 1 90.94 49 GLY B N 1
ATOM 1364 C CA . GLY B 1 49 ? -16.047 12.891 -13.562 1 90.94 49 GLY B CA 1
ATOM 1365 C C . GLY B 1 49 ? -15.297 13.383 -12.344 1 90.94 49 GLY B C 1
ATOM 1366 O O . GLY B 1 49 ? -14.703 14.461 -12.367 1 90.94 49 GLY B O 1
ATOM 1367 N N . MET B 1 50 ? -15.305 12.664 -11.328 1 94.25 50 MET B N 1
ATOM 1368 C CA . MET B 1 50 ? -14.633 13.094 -10.109 1 94.25 50 MET B CA 1
ATOM 1369 C C . MET B 1 50 ? -13.469 12.164 -9.766 1 94.25 50 MET B C 1
ATOM 1371 O O . MET B 1 50 ? -13.391 11.055 -10.297 1 94.25 50 MET B O 1
ATOM 1375 N N . GLY B 1 51 ? -12.586 12.664 -8.961 1 96.12 51 GLY B N 1
ATOM 1376 C CA . GLY B 1 51 ? -11.453 11.938 -8.414 1 96.12 51 GLY B CA 1
ATOM 1377 C C . GLY B 1 51 ? -11.016 12.445 -7.051 1 96.12 51 GLY B C 1
ATOM 1378 O O . GLY B 1 51 ? -11.773 13.148 -6.375 1 96.12 51 GLY B O 1
ATOM 1379 N N . GLY B 1 52 ? -9.898 11.914 -6.68 1 95.19 52 GLY B N 1
ATOM 1380 C CA . GLY B 1 52 ? -9.344 12.328 -5.398 1 95.19 52 GLY B CA 1
ATOM 1381 C C . GLY B 1 52 ? -7.98 12.977 -5.523 1 95.19 52 GLY B C 1
ATOM 1382 O O . GLY B 1 52 ? -7.039 12.359 -6.027 1 95.19 52 GLY B O 1
ATOM 1383 N N . SER B 1 53 ? -7.863 14.203 -5.102 1 94.5 53 SER B N 1
ATOM 1384 C CA . SER B 1 53 ? -6.547 14.82 -4.961 1 94.5 53 SER B CA 1
ATOM 1385 C C . SER B 1 53 ? -5.914 14.469 -3.617 1 94.5 53 SER B C 1
ATOM 1387 O O . SER B 1 53 ? -6.605 14.422 -2.596 1 94.5 53 SER B O 1
ATOM 1389 N N . VAL B 1 54 ? -4.672 14.258 -3.617 1 94.12 54 VAL B N 1
ATOM 1390 C CA . VAL B 1 54 ? -3.959 13.836 -2.414 1 94.12 54 VAL B CA 1
ATOM 1391 C C . VAL B 1 54 ? -2.943 14.906 -2.018 1 94.12 54 VAL B C 1
ATOM 1393 O O . VAL B 1 54 ? -2.072 15.266 -2.812 1 94.12 54 VAL B O 1
ATOM 1396 N N . TYR B 1 55 ? -3.029 15.289 -0.772 1 91.12 55 TYR B N 1
ATOM 1397 C CA . TYR B 1 55 ? -2.117 16.297 -0.247 1 91.12 55 TYR B CA 1
ATOM 1398 C C . TYR B 1 55 ? -1.331 15.758 0.942 1 91.12 55 TYR B C 1
ATOM 1400 O O . TYR B 1 55 ? -1.838 14.93 1.706 1 91.12 55 TYR B O 1
ATOM 1408 N N . PHE B 1 56 ? -0.221 16.234 1.032 1 89 56 PHE B N 1
ATOM 1409 C CA . PHE B 1 56 ? 0.644 15.93 2.166 1 89 56 PHE B CA 1
ATOM 1410 C C . PHE B 1 56 ? 0.985 17.203 2.943 1 89 56 PHE B C 1
ATOM 1412 O O . PHE B 1 56 ? 1.421 18.188 2.361 1 89 56 PHE B O 1
ATOM 1419 N N . SER B 1 57 ? 0.743 17.141 4.203 1 87.75 57 SER B N 1
ATOM 1420 C CA . SER B 1 57 ? 1.014 18.297 5.051 1 87.75 57 SER B CA 1
ATOM 1421 C C . SER B 1 57 ? 2.174 18.031 6.004 1 87.75 57 SER B C 1
ATOM 1423 O O . SER B 1 57 ? 2.201 17 6.676 1 87.75 57 SER B O 1
ATOM 1425 N N . TYR B 1 58 ? 3.09 18.891 6.078 1 82.19 58 TYR B N 1
ATOM 1426 C CA . TYR B 1 58 ? 4.23 18.797 6.984 1 82.19 58 TYR B CA 1
ATOM 1427 C C . TYR B 1 58 ? 4.664 20.188 7.457 1 82.19 58 TYR B C 1
ATOM 1429 O O . TYR B 1 58 ? 4.391 21.188 6.797 1 82.19 58 TYR B O 1
ATOM 1437 N N . PRO B 1 59 ? 5.133 20.25 8.586 1 80.31 59 PRO B N 1
ATOM 1438 C CA . PRO B 1 59 ? 5.598 21.547 9.086 1 80.31 59 PRO B CA 1
ATOM 1439 C C . PRO B 1 59 ? 6.844 22.031 8.359 1 80.31 59 PRO B C 1
ATOM 1441 O O . PRO B 1 59 ? 7.742 21.25 8.055 1 80.31 59 PRO B O 1
ATOM 1444 N N . ASP B 1 60 ? 6.836 23.281 7.996 1 77.62 60 ASP B N 1
ATOM 1445 C CA . ASP B 1 60 ? 8.039 23.875 7.418 1 77.62 60 ASP B CA 1
ATOM 1446 C C . ASP B 1 60 ? 9.047 24.234 8.5 1 77.62 60 ASP B C 1
ATOM 1448 O O . ASP B 1 60 ? 8.883 23.859 9.664 1 77.62 60 ASP B O 1
ATOM 1452 N N . SER B 1 61 ? 10.148 24.891 8.086 1 76.5 61 SER B N 1
ATOM 1453 C CA . SER B 1 61 ? 11.234 25.234 9 1 76.5 61 SER B CA 1
ATOM 1454 C C . SER B 1 61 ? 10.734 26.094 10.148 1 76.5 61 SER B C 1
ATOM 1456 O O . SER B 1 61 ? 11.32 26.094 11.227 1 76.5 61 SER B O 1
ATOM 1458 N N . ASN B 1 62 ? 9.617 26.828 9.961 1 80.38 62 ASN B N 1
ATOM 1459 C CA . ASN B 1 62 ? 9.047 27.688 10.992 1 80.38 62 ASN B CA 1
ATOM 1460 C C . ASN B 1 62 ? 7.934 26.984 11.758 1 80.38 62 ASN B C 1
ATOM 1462 O O . ASN B 1 62 ? 7.266 27.594 12.594 1 80.38 62 ASN B O 1
ATOM 1466 N N . GLY B 1 63 ? 7.699 25.812 11.375 1 77.69 63 GLY B N 1
ATOM 1467 C CA . GLY B 1 63 ? 6.668 25.047 12.055 1 77.69 63 GLY B CA 1
ATOM 1468 C C . GLY B 1 63 ? 5.285 25.25 11.469 1 77.69 63 GLY B C 1
ATOM 1469 O O . GLY B 1 63 ? 4.285 24.844 12.062 1 77.69 63 GLY B O 1
ATOM 1470 N N . VAL B 1 64 ? 5.285 25.969 10.422 1 77.31 64 VAL B N 1
ATOM 1471 C CA . VAL B 1 64 ? 4.008 26.234 9.766 1 77.31 64 VAL B CA 1
ATOM 1472 C C . VAL B 1 64 ? 3.666 25.094 8.805 1 77.31 64 VAL B C 1
ATOM 1474 O O . VAL B 1 64 ? 4.52 24.641 8.039 1 77.31 64 VAL B O 1
ATOM 1477 N N . PRO B 1 65 ? 2.402 24.641 8.945 1 81.81 65 PRO B N 1
ATOM 1478 C CA . PRO B 1 65 ? 2.025 23.547 8.055 1 81.81 65 PRO B CA 1
ATOM 1479 C C . PRO B 1 65 ? 2.066 23.938 6.582 1 81.81 65 PRO B C 1
ATOM 1481 O O . PRO B 1 65 ? 1.566 25 6.215 1 81.81 65 PRO B O 1
ATOM 1484 N N . VAL B 1 66 ? 2.734 23.109 5.805 1 82.56 66 VAL B N 1
ATOM 1485 C CA . VAL B 1 66 ? 2.785 23.234 4.355 1 82.56 66 VAL B CA 1
ATOM 1486 C C . VAL B 1 66 ? 2.023 22.078 3.705 1 82.56 66 VAL B C 1
ATOM 1488 O O . VAL B 1 66 ? 2.158 20.922 4.121 1 82.56 66 VAL B O 1
ATOM 1491 N N . TRP B 1 67 ? 1.167 22.516 2.795 1 84.69 67 TRP B N 1
ATOM 1492 C CA . TRP B 1 67 ? 0.402 21.5 2.074 1 84.69 67 TRP B CA 1
ATOM 1493 C C . TRP B 1 67 ? 0.976 21.266 0.68 1 84.69 67 TRP B C 1
ATOM 1495 O O . TRP B 1 67 ? 1.164 22.219 -0.083 1 84.69 67 TRP B O 1
ATOM 1505 N N . GLN B 1 68 ? 1.312 20.031 0.411 1 86.88 68 GLN B N 1
ATOM 1506 C CA . GLN B 1 68 ? 1.84 19.672 -0.897 1 86.88 68 GLN B CA 1
ATOM 1507 C C . GLN B 1 68 ? 0.909 18.688 -1.611 1 86.88 68 GLN B C 1
ATOM 1509 O O . GLN B 1 68 ? 0.527 17.656 -1.046 1 86.88 68 GLN B O 1
ATOM 1514 N N . LEU B 1 69 ? 0.53 19.094 -2.869 1 90.44 69 LEU B N 1
ATOM 1515 C CA . LEU B 1 69 ? -0.198 18.141 -3.697 1 90.44 69 LEU B CA 1
ATOM 1516 C C . LEU B 1 69 ? 0.723 17.031 -4.168 1 90.44 69 LEU B C 1
ATOM 1518 O O . LEU B 1 69 ? 1.74 17.281 -4.816 1 90.44 69 LEU B O 1
ATOM 1522 N N . LEU B 1 70 ? 0.39 15.859 -3.924 1 89.19 70 LEU B N 1
ATOM 1523 C CA . LEU B 1 70 ? 1.202 14.727 -4.359 1 89.19 70 LEU B CA 1
ATOM 1524 C C . LEU B 1 70 ? 0.715 14.195 -5.703 1 89.19 70 LEU B C 1
ATOM 1526 O O . LEU B 1 70 ? 1.523 13.852 -6.574 1 89.19 70 LEU B O 1
ATOM 1530 N N . GLY B 1 71 ? -0.611 14.078 -5.809 1 92.44 71 GLY B N 1
ATOM 1531 C CA . GLY B 1 71 ? -1.192 13.555 -7.035 1 92.44 71 GLY B CA 1
ATOM 1532 C C . GLY B 1 71 ? -2.668 13.227 -6.902 1 92.44 71 GLY B C 1
ATOM 1533 O O . GLY B 1 71 ? -3.391 13.898 -6.16 1 92.44 71 GLY B O 1
ATOM 1534 N N . PHE B 1 72 ? -3.041 12.258 -7.809 1 92.19 72 PHE B N 1
ATOM 1535 C CA . PHE B 1 72 ? -4.469 11.977 -7.902 1 92.19 72 PHE B CA 1
ATOM 1536 C C . PHE B 1 72 ? -4.727 10.477 -7.926 1 92.19 72 PHE B C 1
ATOM 1538 O O . PHE B 1 72 ? -3.904 9.711 -8.422 1 92.19 72 PHE B O 1
ATOM 1545 N N . VAL B 1 73 ? -5.82 10.133 -7.336 1 95.31 73 VAL B N 1
ATOM 1546 C CA . VAL B 1 73 ? -6.375 8.797 -7.551 1 95.31 73 VAL B CA 1
ATOM 1547 C C . VAL B 1 73 ? -7.738 8.914 -8.234 1 95.31 73 VAL B C 1
ATOM 1549 O O . VAL B 1 73 ? -8.492 9.859 -7.98 1 95.31 73 VAL B O 1
ATOM 1552 N N . THR B 1 74 ? -8.047 7.977 -9.102 1 95.56 74 THR B N 1
ATOM 1553 C CA . THR B 1 74 ? -9.297 7.926 -9.852 1 95.56 74 THR B CA 1
ATOM 1554 C C . THR B 1 74 ? -9.859 6.508 -9.867 1 95.56 74 THR B C 1
ATOM 1556 O O . THR B 1 74 ? -9.227 5.578 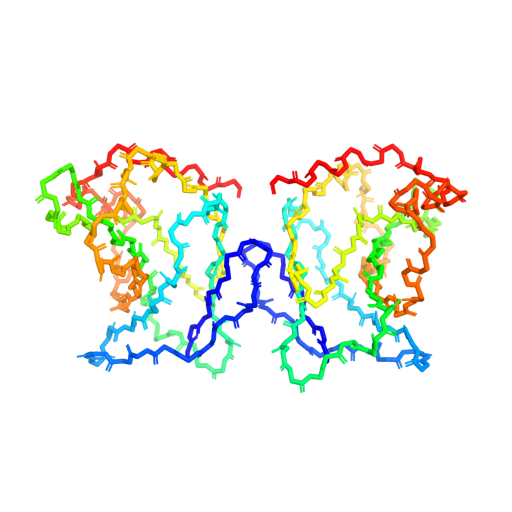-9.367 1 95.56 74 THR B O 1
ATOM 1559 N N . ASN B 1 75 ? -11.008 6.41 -10.461 1 95.69 75 ASN B N 1
ATOM 1560 C CA . ASN B 1 75 ? -11.562 5.07 -10.609 1 95.69 75 ASN B CA 1
ATOM 15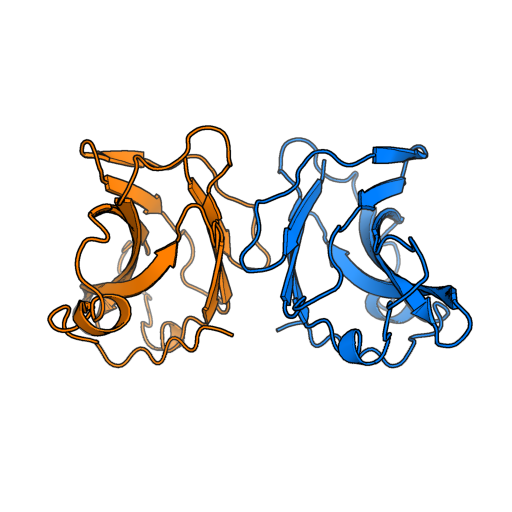61 C C . ASN B 1 75 ? -10.703 4.207 -11.523 1 95.69 75 ASN B C 1
ATOM 1563 O O . ASN B 1 75 ? -10.609 2.992 -11.328 1 95.69 75 ASN B O 1
ATOM 1567 N N . GLY B 1 76 ? -10.094 4.816 -12.461 1 93.94 76 GLY B N 1
ATOM 1568 C CA . GLY B 1 76 ? -9.234 4.094 -13.383 1 93.94 76 GLY B CA 1
ATOM 1569 C C . GLY B 1 76 ? -7.848 3.828 -12.828 1 93.94 76 GLY B C 1
ATOM 1570 O O . GLY B 1 76 ? -7.141 2.941 -13.305 1 93.94 76 GLY B O 1
ATOM 1571 N N . LYS B 1 77 ? -7.395 4.594 -11.883 1 94.62 77 LYS B N 1
ATOM 1572 C CA . LYS B 1 77 ? -6.125 4.449 -11.18 1 94.62 77 LYS B CA 1
ATOM 1573 C C . LYS B 1 77 ? -6.309 4.641 -9.672 1 94.62 77 LYS B C 1
ATOM 1575 O O . LYS B 1 77 ? -5.895 5.66 -9.117 1 94.62 77 LYS B O 1
ATOM 1580 N N . PRO B 1 78 ? -6.793 3.598 -9.047 1 97 78 PRO B N 1
ATOM 1581 C CA . PRO B 1 78 ? -7.324 3.785 -7.695 1 97 78 PRO B CA 1
ATOM 1582 C C . PRO B 1 78 ? -6.238 3.729 -6.625 1 97 78 PRO B C 1
ATOM 1584 O O . PRO B 1 78 ? -6.547 3.705 -5.43 1 97 78 PRO B O 1
ATOM 1587 N N . SER B 1 79 ? -4.98 3.68 -7.031 1 96.38 79 SER B N 1
ATOM 1588 C CA . SER B 1 79 ? -3.891 3.758 -6.062 1 96.38 79 SER B CA 1
ATOM 1589 C C . SER B 1 79 ? -2.67 4.445 -6.664 1 96.38 79 SER B C 1
ATOM 1591 O O . SER B 1 79 ? -2.576 4.605 -7.883 1 96.38 79 SER B O 1
ATOM 1593 N N . ALA B 1 80 ? -1.748 4.887 -5.73 1 94.25 80 ALA B N 1
ATOM 1594 C CA . ALA B 1 80 ? -0.503 5.527 -6.145 1 94.25 80 ALA B CA 1
ATOM 1595 C C . ALA B 1 80 ? 0.561 5.414 -5.055 1 94.25 80 ALA B C 1
ATOM 1597 O O . ALA B 1 80 ? 0.237 5.324 -3.869 1 94.25 80 ALA B O 1
ATOM 1598 N N . ILE B 1 81 ? 1.734 5.355 -5.477 1 92.94 81 ILE B N 1
ATOM 1599 C CA . ILE B 1 81 ? 2.885 5.379 -4.582 1 92.94 81 ILE B CA 1
ATOM 1600 C C . ILE B 1 81 ? 3.662 6.68 -4.773 1 92.94 81 ILE B C 1
ATOM 1602 O O . ILE B 1 81 ? 3.988 7.051 -5.902 1 92.94 81 ILE B O 1
ATOM 1606 N N . PHE B 1 82 ? 3.98 7.32 -3.734 1 90.31 82 PHE B N 1
ATOM 1607 C CA . PHE B 1 82 ? 4.73 8.57 -3.773 1 90.31 82 PHE B CA 1
ATOM 1608 C C . PHE B 1 82 ? 6.02 8.453 -2.967 1 90.31 82 PHE B C 1
ATOM 1610 O O . PHE B 1 82 ? 6.027 7.871 -1.883 1 90.31 82 PHE B O 1
ATOM 1617 N N . LYS B 1 83 ? 7.039 8.961 -3.52 1 89.19 83 LYS B N 1
ATOM 1618 C CA . LYS B 1 83 ? 8.258 9.164 -2.74 1 89.19 83 LYS B CA 1
ATOM 1619 C C . LYS B 1 83 ? 8.227 10.492 -1.998 1 89.19 83 LYS B C 1
ATOM 1621 O O . LYS B 1 83 ? 7.996 11.539 -2.604 1 89.19 83 LYS B O 1
ATOM 1626 N N . ILE B 1 84 ? 8.336 10.367 -0.742 1 83.81 84 ILE B N 1
ATOM 1627 C CA . ILE B 1 84 ? 8.344 11.578 0.07 1 83.81 84 ILE B CA 1
ATOM 1628 C C . ILE B 1 84 ? 9.781 12 0.358 1 83.81 84 ILE B C 1
ATOM 1630 O O . ILE B 1 84 ? 10.57 11.211 0.894 1 83.81 84 ILE B O 1
ATOM 1634 N N . SER B 1 85 ? 10.156 13.109 -0.14 1 72.56 85 SER B N 1
ATOM 1635 C CA . SER B 1 85 ? 11.5 13.641 0.096 1 72.56 85 SER B CA 1
ATOM 1636 C C . SER B 1 85 ? 11.461 14.812 1.069 1 72.56 85 SER B C 1
ATOM 1638 O O . SER B 1 85 ? 10.438 15.484 1.203 1 72.56 85 SER B O 1
ATOM 1640 N N . GLY B 1 86 ? 12.609 15.062 1.71 1 62.81 86 GLY B N 1
ATOM 1641 C CA . GLY B 1 86 ? 12.836 16.328 2.4 1 62.81 86 GLY B CA 1
ATOM 1642 C C . GLY B 1 86 ? 12.266 16.344 3.807 1 62.81 86 GLY B C 1
ATOM 1643 O O . GLY B 1 86 ? 12.156 17.406 4.422 1 62.81 86 GLY B O 1
ATOM 1644 N N . LEU B 1 87 ? 11.516 15.305 4.191 1 63.03 87 LEU B N 1
ATOM 1645 C CA . LEU B 1 87 ? 11.008 15.336 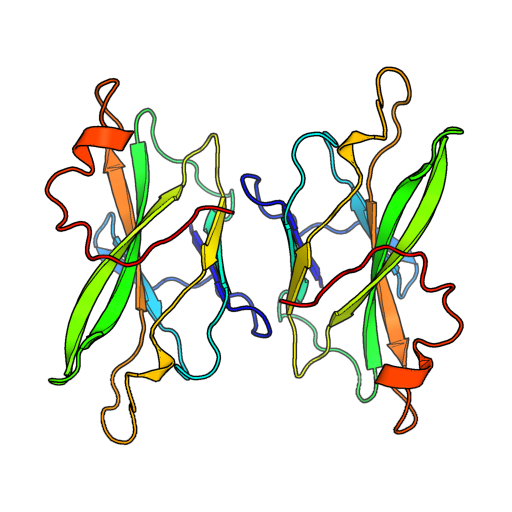5.562 1 63.03 87 LEU B CA 1
ATOM 1646 C C . LEU B 1 87 ? 12.164 15.305 6.562 1 63.03 87 LEU B C 1
ATOM 1648 O O . LEU B 1 87 ? 12.031 15.805 7.68 1 63.03 87 LEU B O 1
ATOM 1652 N N . LYS B 1 88 ? 13.344 14.711 6.281 1 56.5 88 LYS B N 1
ATOM 1653 C CA . LYS B 1 88 ? 14.469 14.633 7.215 1 56.5 88 LYS B CA 1
ATOM 1654 C C . LYS B 1 88 ? 14.836 16.016 7.746 1 56.5 88 LYS B C 1
ATOM 1656 O O . LYS B 1 88 ? 15.344 16.141 8.859 1 56.5 88 LYS B O 1
ATOM 1661 N N . SER B 1 89 ? 14.625 16.891 6.938 1 52.38 89 SER B N 1
ATOM 1662 C CA . SER B 1 89 ? 15.109 18.188 7.367 1 52.38 89 SER B CA 1
ATOM 1663 C C . SER B 1 89 ? 14.211 18.781 8.453 1 52.38 89 SER B C 1
ATOM 1665 O O . SER B 1 89 ? 14.547 19.812 9.055 1 52.38 89 SER B O 1
ATOM 1667 N N . VAL B 1 90 ? 13.07 18.234 8.523 1 51.84 90 VAL B N 1
ATOM 1668 C CA . VAL B 1 90 ? 12.211 18.828 9.539 1 51.84 90 VAL B CA 1
ATOM 1669 C C . VAL B 1 90 ? 12.578 18.281 10.914 1 51.84 90 VAL B C 1
ATOM 1671 O O . VAL B 1 90 ? 12.406 17.078 11.18 1 51.84 90 VAL B O 1
ATOM 1674 N N . HIS B 1 91 ? 13.812 18.5 11.383 1 48.84 91 HIS B N 1
ATOM 1675 C CA . HIS B 1 91 ? 14.195 18.203 12.758 1 48.84 91 HIS B CA 1
ATOM 1676 C C . HIS B 1 91 ? 13.023 18.375 13.711 1 48.84 91 HIS B C 1
ATOM 1678 O O . HIS B 1 91 ? 12.641 19.5 14.039 1 48.84 91 HIS B O 1
ATOM 1684 N N . THR B 1 92 ? 12.008 17.703 13.609 1 47.81 92 THR B N 1
ATOM 1685 C CA . THR B 1 92 ? 10.867 17.844 14.5 1 47.81 92 THR B CA 1
ATOM 1686 C C . THR B 1 92 ? 11.273 17.578 15.945 1 47.81 92 THR B C 1
ATOM 1688 O O . THR B 1 92 ? 11.297 16.422 16.391 1 47.81 92 THR B O 1
ATOM 1691 N N . GLU B 1 93 ? 12.492 17.828 16.359 1 46.53 93 GLU B N 1
ATOM 1692 C CA . GLU B 1 93 ? 12.648 17.75 17.812 1 46.53 93 GLU B CA 1
ATOM 1693 C C . GLU B 1 93 ? 11.336 18.047 18.531 1 46.53 93 GLU B C 1
ATOM 1695 O O . GLU B 1 93 ? 10.977 17.344 19.469 1 46.53 93 GLU B O 1
ATOM 1700 N N . ASP B 1 94 ? 10.969 19.328 18.781 1 45.06 94 ASP B N 1
ATOM 1701 C CA . ASP B 1 94 ? 10.008 19.844 19.75 1 45.06 94 ASP B CA 1
ATOM 1702 C C . ASP B 1 94 ? 8.57 19.594 19.297 1 45.06 94 ASP B C 1
ATOM 1704 O O . ASP B 1 94 ? 7.641 19.672 20.094 1 45.06 94 ASP B O 1
ATOM 1708 N N . VAL B 1 95 ? 8.086 20 18 1 46.41 95 VAL B N 1
ATOM 1709 C CA . VAL B 1 95 ? 6.684 20.344 17.844 1 46.41 95 VAL B CA 1
ATOM 1710 C C . VAL B 1 95 ? 5.883 19.109 17.453 1 46.41 95 VAL B C 1
ATOM 1712 O O . VAL B 1 95 ? 6.34 18.281 16.656 1 46.41 95 VAL B O 1
ATOM 1715 N N . GLY B 1 96 ? 5.023 18.516 18.281 1 52.03 96 GLY B N 1
ATOM 1716 C CA . GLY B 1 96 ? 3.752 17.812 18.25 1 52.03 96 GLY B CA 1
ATOM 1717 C C . GLY B 1 96 ? 3.09 17.844 16.891 1 52.03 96 GLY B C 1
ATOM 1718 O O . GLY B 1 96 ? 1.866 17.734 16.781 1 52.03 96 GLY B O 1
ATOM 1719 N N . GLN B 1 97 ? 3.926 18.344 15.914 1 58.81 97 GLN B N 1
ATOM 1720 C CA . GLN B 1 97 ? 3.107 18.562 14.727 1 58.81 97 GLN B CA 1
ATOM 1721 C C . GLN B 1 97 ? 2.984 17.281 13.906 1 58.81 97 GLN B C 1
ATOM 1723 O O . GLN B 1 97 ? 3.967 16.562 13.719 1 58.81 97 GLN B O 1
ATOM 1728 N N . LEU B 1 98 ? 1.812 16.75 13.68 1 65.88 98 LEU B N 1
ATOM 1729 C CA . LEU B 1 98 ? 1.343 15.562 12.984 1 65.88 98 LEU B CA 1
ATOM 1730 C C . LEU B 1 98 ? 1.404 15.75 11.469 1 65.88 98 LEU B C 1
ATOM 1732 O O . LEU B 1 98 ? 1.065 16.812 10.961 1 65.88 98 LEU B O 1
ATOM 1736 N N . LEU B 1 99 ? 2.197 14.938 10.844 1 80.88 99 LEU B N 1
ATOM 1737 C CA . LEU B 1 99 ? 2.055 14.812 9.398 1 80.88 99 LEU B CA 1
ATOM 1738 C C . LEU B 1 99 ? 0.682 14.258 9.031 1 80.88 99 LEU B C 1
ATOM 1740 O O . LEU B 1 99 ? 0.091 13.5 9.805 1 80.88 99 LEU B O 1
ATOM 1744 N N . GLN B 1 100 ? 0.134 14.875 7.988 1 86.12 100 GLN B N 1
ATOM 1745 C CA . GLN B 1 100 ? -1.19 14.398 7.602 1 86.12 100 GLN B CA 1
ATOM 1746 C C . GLN B 1 100 ? -1.278 14.172 6.098 1 86.12 100 GLN B C 1
ATOM 1748 O O . GLN B 1 100 ? -0.68 14.914 5.316 1 86.12 100 GLN B O 1
ATOM 1753 N N . PHE B 1 101 ? -2.018 13.219 5.762 1 87.75 101 PHE B N 1
ATOM 1754 C CA . PHE B 1 101 ? -2.527 13.102 4.398 1 87.75 101 PHE B CA 1
ATOM 1755 C C . PHE B 1 101 ? -3.973 13.578 4.32 1 87.75 101 PHE B C 1
ATOM 1757 O O . PHE B 1 101 ? -4.781 13.273 5.199 1 87.75 101 PHE B O 1
ATOM 1764 N N . CYS B 1 102 ? -4.176 14.305 3.291 1 87.88 102 CYS B N 1
ATOM 1765 C CA . CYS B 1 102 ? -5.547 14.75 3.049 1 87.88 102 CYS B CA 1
ATOM 1766 C C . CYS B 1 102 ? -6.012 14.352 1.654 1 87.88 102 CYS B C 1
ATOM 1768 O O . CYS B 1 102 ? -5.324 14.617 0.667 1 87.88 102 CYS B O 1
ATOM 1770 N N . PHE B 1 103 ? -7.098 13.734 1.584 1 89 103 PHE B N 1
ATOM 1771 C CA . PHE B 1 103 ? -7.781 13.438 0.333 1 89 103 PHE B CA 1
ATOM 1772 C C . PHE B 1 103 ? -8.938 14.398 0.105 1 89 103 PHE B C 1
ATOM 1774 O O . PHE B 1 103 ? -9.758 14.617 1.002 1 89 103 PHE B O 1
ATOM 1781 N N . ILE B 1 104 ? -9.031 14.891 -1.059 1 84.94 104 ILE B N 1
ATOM 1782 C CA . ILE B 1 104 ? -10.148 15.758 -1.407 1 84.94 104 ILE B CA 1
ATOM 1783 C C . ILE B 1 104 ? -10.82 15.25 -2.68 1 84.94 104 ILE B C 1
ATOM 1785 O O . ILE B 1 104 ? -10.188 15.148 -3.73 1 84.94 104 ILE B O 1
ATOM 1789 N N . ILE B 1 105 ? -12.008 14.898 -2.535 1 89.81 105 ILE B N 1
ATOM 1790 C CA . ILE B 1 105 ? -12.781 14.531 -3.717 1 89.81 105 ILE B CA 1
ATOM 1791 C C . ILE B 1 105 ? -13.062 15.773 -4.559 1 89.81 105 ILE B C 1
ATOM 1793 O O . ILE B 1 105 ? -13.578 16.766 -4.047 1 89.81 105 ILE B O 1
ATOM 1797 N N . CYS B 1 106 ? -12.805 15.727 -5.738 1 90.75 106 CYS B N 1
ATOM 1798 C CA . CYS B 1 106 ? -12.906 16.906 -6.578 1 90.75 106 CYS B CA 1
ATOM 1799 C C . CYS B 1 106 ? -13.242 16.531 -8.016 1 90.75 106 CYS B C 1
ATOM 1801 O O . CYS B 1 106 ? -13.109 15.375 -8.406 1 90.75 106 CYS B O 1
ATOM 1803 N N . SER B 1 107 ? -13.867 17.438 -8.805 1 89.31 107 SER B N 1
ATOM 1804 C CA . SER B 1 107 ? -14.18 17.25 -10.219 1 89.31 107 SER B CA 1
ATOM 1805 C C . SER B 1 107 ? -12.914 17.156 -11.055 1 89.31 107 SER B C 1
ATOM 1807 O O . SER B 1 107 ? -11.953 17.891 -10.828 1 89.31 107 SER B O 1
ATOM 1809 N N . LEU B 1 108 ? -12.914 16.031 -11.969 1 76.75 108 LEU B N 1
ATOM 1810 C CA . LEU B 1 108 ? -11.805 15.898 -12.898 1 76.75 108 LEU B CA 1
ATOM 1811 C C . LEU B 1 108 ? -12.07 16.672 -14.18 1 76.75 108 LEU B C 1
ATOM 1813 O O . LEU B 1 108 ? -11.297 16.594 -15.141 1 76.75 108 LEU B O 1
ATOM 1817 N N . SER B 1 109 ? -13.023 17.531 -14.586 1 59.88 109 SER B N 1
ATOM 1818 C CA . SER B 1 109 ? -13.445 18.188 -15.82 1 59.88 109 SER B CA 1
ATOM 1819 C C . SER B 1 109 ? -12.297 18.266 -16.828 1 59.88 109 SER B C 1
ATOM 1821 O O . SER B 1 109 ? -11.141 18.031 -16.469 1 59.88 109 SER B O 1
ATOM 1823 N N . GLY B 1 110 ? -11.93 19.453 -17.828 1 47.03 110 GLY B N 1
ATOM 1824 C CA . GLY B 1 110 ? -11.375 19.562 -19.172 1 47.03 110 GLY B CA 1
ATOM 1825 C C . GLY B 1 110 ? -10.055 18.828 -19.328 1 47.03 110 GLY B C 1
ATOM 1826 O O . GLY B 1 110 ? -9.414 18.469 -18.344 1 47.03 110 GLY B O 1
ATOM 1827 N N . PRO B 1 111 ? -9.578 18.484 -20.781 1 42.34 111 PRO B N 1
ATOM 1828 C CA . PRO B 1 111 ? -8.422 17.75 -21.312 1 42.34 111 PRO B CA 1
ATOM 1829 C C . PRO B 1 111 ? -7.199 17.844 -20.422 1 42.34 111 PRO B C 1
ATOM 1831 O O . PRO B 1 111 ? -6.41 16.891 -20.344 1 42.34 111 PRO B O 1
ATOM 1834 N N . ASP B 1 112 ? -6.617 19.125 -20.297 1 37.66 112 ASP B N 1
ATOM 1835 C CA . ASP B 1 112 ? -5.328 19.594 -19.797 1 37.66 112 ASP B CA 1
ATOM 1836 C C . ASP B 1 112 ? -5.195 19.312 -18.297 1 37.66 112 ASP B C 1
ATOM 1838 O O . ASP B 1 112 ? -4.246 19.781 -17.656 1 37.66 112 ASP B O 1
ATOM 1842 N N . ASP B 1 113 ? -6.219 18.984 -17.625 1 39.72 113 ASP B N 1
ATOM 1843 C CA . ASP B 1 113 ? -6.234 19.109 -16.172 1 39.72 113 ASP B CA 1
ATOM 1844 C C . ASP B 1 113 ? -5.281 18.125 -15.523 1 39.72 113 ASP B C 1
ATOM 1846 O O . ASP B 1 113 ? -5.172 18.062 -14.297 1 39.72 113 ASP B O 1
ATOM 1850 N N . THR B 1 114 ? -4.996 16.953 -16.125 1 38.84 114 THR B N 1
ATOM 1851 C CA . THR B 1 114 ? -3.705 16.516 -15.602 1 38.84 114 THR B CA 1
ATOM 1852 C C . THR B 1 114 ? -2.711 17.672 -15.57 1 38.84 114 THR B C 1
ATOM 1854 O O . THR B 1 114 ? -1.649 17.562 -14.953 1 38.84 114 THR B O 1
ATOM 1857 N N . LYS B 1 115 ? -2.783 18.516 -16.672 1 33.03 115 LYS B N 1
ATOM 1858 C CA . LYS B 1 115 ? -2.018 19.75 -16.781 1 33.03 115 LYS B CA 1
ATOM 1859 C C . LYS B 1 115 ? -2.586 20.844 -15.875 1 33.03 115 LYS B C 1
ATOM 1861 O O . LYS B 1 115 ? -1.984 21.906 -15.727 1 33.03 115 LYS B O 1
ATOM 1866 N N . SER B 1 116 ? -3.961 21.016 -15.719 1 32.31 116 SER B N 1
ATOM 1867 C CA . SER B 1 116 ? -4.527 22.078 -14.906 1 32.31 116 SER B CA 1
ATOM 1868 C C . SER B 1 116 ? -4.195 21.891 -13.43 1 32.31 116 SER B C 1
ATOM 1870 O O . SER B 1 116 ? -4.793 22.531 -12.57 1 32.31 116 SER B O 1
ATOM 1872 N N . ILE B 1 117 ? -3.842 20.719 -13.039 1 38.88 117 ILE B N 1
ATOM 1873 C CA . ILE B 1 117 ? -3.115 20.688 -11.773 1 38.88 117 ILE B CA 1
ATOM 1874 C C . ILE B 1 117 ? -2.174 21.891 -11.695 1 38.88 117 ILE B C 1
ATOM 1876 O O . ILE B 1 117 ? -1.128 21.812 -11.047 1 38.88 117 ILE B O 1
ATOM 1880 N N . GLY B 1 118 ? -2.271 22.828 -12.641 1 29.97 118 GLY B N 1
ATOM 1881 C CA . GLY B 1 118 ? -1.482 24.047 -12.688 1 29.97 118 GLY B CA 1
ATOM 1882 C C . GLY B 1 118 ? -1.361 24.734 -11.344 1 29.97 118 GLY B C 1
ATOM 1883 O O . GLY B 1 118 ? -0.261 25.094 -10.914 1 29.97 118 GLY B O 1
ATOM 1884 N N . ASN B 1 119 ? -2.482 25.531 -10.961 1 30.52 119 ASN B N 1
ATOM 1885 C CA . ASN B 1 119 ? -2.27 26.594 -9.992 1 30.52 119 ASN B CA 1
ATOM 1886 C C . ASN B 1 119 ? -1.989 26.047 -8.594 1 30.52 119 ASN B C 1
ATOM 1888 O O . ASN B 1 119 ? -2.289 26.688 -7.594 1 30.52 119 ASN B O 1
ATOM 1892 N N . VAL B 1 120 ? -2.24 24.812 -8.336 1 33 120 VAL B N 1
ATOM 1893 C CA . VAL B 1 120 ? -1.689 24.469 -7.027 1 33 120 VAL B CA 1
ATOM 1894 C C . VAL B 1 120 ? -0.178 24.688 -7.027 1 33 120 VAL B C 1
ATOM 1896 O O . VAL B 1 120 ? 0.498 24.391 -8.016 1 33 120 VAL B O 1
ATOM 1899 N N . HIS B 1 121 ? 0.255 25.688 -6.348 1 28.03 121 HIS B N 1
ATOM 1900 C CA . HIS B 1 121 ? 1.682 25.969 -6.254 1 28.03 121 HIS B CA 1
ATOM 1901 C C . HIS B 1 121 ? 2.502 24.688 -6.199 1 28.03 121 HIS B C 1
ATOM 1903 O O . HIS B 1 121 ? 2.32 23.875 -5.293 1 28.03 121 HIS B O 1
ATOM 1909 N N . PRO B 1 122 ? 2.754 24.062 -7.375 1 30.3 122 PRO B N 1
ATOM 1910 C CA . PRO B 1 122 ? 3.684 22.938 -7.418 1 30.3 122 PRO B CA 1
ATOM 1911 C C . PRO B 1 122 ? 4.82 23.062 -6.406 1 30.3 122 PRO B C 1
ATOM 1913 O O . PRO B 1 122 ? 5.648 23.969 -6.516 1 30.3 122 PRO B O 1
ATOM 1916 N N . SER B 1 123 ? 4.492 23.234 -5.211 1 29.95 123 SER B N 1
ATOM 1917 C CA . SER B 1 123 ? 5.738 23.219 -4.457 1 29.95 123 SER B CA 1
ATOM 1918 C C . SER B 1 123 ? 6.633 22.062 -4.902 1 29.95 123 SER B C 1
ATOM 1920 O O . SER B 1 123 ? 6.145 21.062 -5.418 1 29.95 123 SER B O 1
ATOM 1922 N N . LYS B 1 124 ? 7.953 22.203 -5.023 1 27.55 124 LYS B N 1
ATOM 1923 C CA . LYS B 1 124 ? 9.133 21.484 -5.504 1 27.55 124 LYS B CA 1
ATOM 1924 C C . LYS B 1 124 ? 9.094 20.016 -5.078 1 27.55 124 LYS B C 1
ATOM 1926 O O . LYS B 1 124 ? 10.109 19.328 -5.137 1 27.55 124 LYS B O 1
ATOM 1931 N N . CYS B 1 125 ? 7.977 19.609 -4.484 1 28.7 125 CYS B N 1
ATOM 1932 C CA . CYS B 1 125 ? 8.352 18.25 -4.113 1 28.7 125 CYS B CA 1
ATOM 1933 C C . CYS B 1 125 ? 8.266 17.312 -5.312 1 28.7 125 CYS B C 1
ATOM 1935 O O . CYS B 1 125 ? 7.258 17.297 -6.02 1 28.7 125 CYS B O 1
ATOM 1937 N N . GLY B 1 126 ? 9.242 17.094 -6.117 1 26.42 126 GLY B N 1
ATOM 1938 C CA . GLY B 1 126 ? 9.469 16.172 -7.219 1 26.42 126 GLY B CA 1
ATOM 1939 C C . GLY B 1 126 ? 8.781 14.836 -7.027 1 26.42 126 GLY B C 1
ATOM 1940 O O . GLY B 1 126 ? 9.273 13.977 -6.289 1 26.42 126 GLY B O 1
ATOM 1941 N N . SER B 1 127 ? 7.527 14.859 -6.809 1 31.69 127 SER B N 1
ATOM 1942 C CA . SER B 1 127 ? 6.895 13.555 -6.621 1 31.69 127 SER B CA 1
ATOM 1943 C C . SER B 1 127 ? 6.891 12.75 -7.914 1 31.69 127 SER B C 1
ATOM 1945 O O . SER B 1 127 ? 6.387 13.219 -8.938 1 31.69 127 SER B O 1
ATOM 1947 N N . GLU B 1 128 ? 7.879 12.156 -8.25 1 31.19 128 GLU B N 1
ATOM 1948 C CA . GLU B 1 128 ? 7.828 11.336 -9.461 1 31.19 128 GLU B CA 1
ATOM 1949 C C . GLU B 1 128 ? 6.957 10.102 -9.258 1 31.19 128 GLU B C 1
ATOM 1951 O O . GLU B 1 128 ? 7.086 9.406 -8.242 1 31.19 128 GLU B O 1
ATOM 1956 N N . MET B 1 129 ? 5.719 10.219 -9.672 1 32.97 129 MET B N 1
ATOM 1957 C CA . MET B 1 129 ? 4.93 8.992 -9.773 1 32.97 129 MET B CA 1
ATOM 1958 C C . MET B 1 129 ? 5.785 7.84 -10.289 1 32.97 129 MET B C 1
ATOM 1960 O O . MET B 1 129 ? 6.402 7.949 -11.352 1 32.97 129 MET B O 1
ATOM 1964 N N . VAL B 1 130 ? 6.363 7.016 -9.492 1 31.52 130 VAL B N 1
ATOM 1965 C CA . VAL B 1 130 ? 7.098 5.895 -10.078 1 31.52 130 VAL B CA 1
ATOM 1966 C C . VAL B 1 130 ? 6.121 4.867 -10.633 1 31.52 130 VAL B C 1
ATOM 1968 O O . VAL B 1 130 ? 5.008 4.715 -10.125 1 31.52 130 VAL B O 1
#

Solvent-accessible surface area (backbone atoms only — not comparable to full-atom values): 14858 Å² total; per-residue (Å²): 97,45,32,40,30,43,60,34,35,63,62,43,58,81,54,48,66,82,47,98,48,31,34,34,40,79,40,77,71,77,68,81,60,46,42,37,34,40,31,37,66,74,84,62,78,61,58,89,62,32,29,31,40,34,31,39,32,39,54,43,98,85,62,46,78,40,78,35,78,67,50,69,33,33,84,85,28,21,17,41,45,38,51,52,74,76,57,77,72,49,73,62,79,83,63,90,70,65,31,32,39,37,38,34,58,41,79,54,70,73,93,56,40,89,54,62,67,49,81,55,74,75,59,84,70,74,45,54,74,113,98,48,32,42,31,43,59,34,36,65,63,42,59,81,55,45,67,80,47,98,48,31,33,33,40,78,41,76,70,77,68,81,62,47,42,36,35,41,32,38,65,73,84,63,79,62,59,89,61,32,29,30,40,35,31,40,33,40,54,44,98,84,62,46,77,39,79,35,78,68,48,69,33,31,83,85,28,22,16,42,48,37,52,52,75,77,56,78,71,50,71,62,78,83,65,89,70,66,32,32,38,37,37,32,59,41,78,56,70,74,95,55,39,89,60,56,65,49,80,53,75,75,59,83,70,75,46,55,76,115

Nearest PDB structures (foldseek):
  3ww0-assembly1_A  TM=9.319E-01  e=1.043E-14  Homo sapiens
  3ww0-assembly1_B  TM=9.676E-01  e=6.528E-14  Homo sapiens
  3wvz-assembly1_B  TM=9.412E-01  e=4.185E-14  Homo sapiens
  3wvz-assembly1_A  TM=7.859E-01  e=1.345E-13  Homo sapiens
  4h3w-assembly2_B  TM=3.789E-01  e=8.174E+00  Parabacteroides distasonis ATCC 8503

Radius of gyration: 19.42 Å; Cα contacts (8 Å, |Δi|>4): 555; chains: 2; bounding box: 41×52×45 Å

pLDDT: mean 76.81, std 22.78, range [26.42, 97.0]

Secondary structure (DSSP, 8-state):
-EEEEETTS--B---EEEETTEEEEEE---TT--EEEEEE-SSSPPPTTEEEEEEEEEE-TTS-EEEEEEEEE-SSS-EEEEE--S-TT---SS--PPEEEEEEEEE--STTTTT-TTSS---S------/-EEEEETTS--B---EEEETTEEEEEE---TT--EEEEEE-SSSPPPTTEEEEEEEEEE-TTS-EEEEEEEEE-SSS-EEEEE--S-TT---SS--PPEEEEEEEEE--STTTTT-TTSS---S------

Foldseek 3Di:
DKWKDFPPDDIDDDWDDPDPFKTKDWDPDLPPRFKMKMFDPPPDFAPPQKWKWKWKWDADQVGHIDIATLGIAHPVRGMFMWTFPDSVVNPPPDDPDTIMMMIGMDGNDDDCVVVVVPPPPNPPPPGPGD/DKWKDFPPDDIDDDWDDPDPFKTKDWDPDLPPRFKMKMFDPPPDFAPPQKWKWKWKWDADLVGDIDIATQGIAHPVRGMFMWTDPDSVVNPPPDDPDTIMMMIGMDGNDDDCVVVVVPPPPNPPPPGPGD

Organism: Rattus norvegicus (NCBI:txid10116)

Sequence (260 aa):
MFGCLVAGRLVQTAAQQVAEDKFVFDLPDYENINHVVVFMLGTIPFPEGMGGSVYFSYPDSNGVPVWQLLGFVTNGKPSAIFKISGLKSVHTEDVGQLLQFCFIICSLSGPDDTKSIGNVHPSKCGSEMVMFGCLVAGRLVQTAAQQVAEDKFVFDLPDYENINHVVVFMLGTIPFPEGMGGSVYFSYPDSNGVPVWQLLGFVTNGKPSAIFKISGLKSVHTEDVGQLLQFCFIICSLSGPDDTKSIGNVHPSKCGSEMV